Protein AF-A0A2G8JF02-F1 (afdb_monomer)

pLDDT: mean 84.23, std 14.01, range [39.81, 97.62]

Organism: Stichopus japonicus (NCBI:txid307972)

Radius of gyration: 22.36 Å; Cα contacts (8 Å, |Δi|>4): 124; chains: 1; bounding box: 54×36×60 Å

Sequence (190 aa):
MVAGCGPKIAKLLLLIINFAVWASSLALVGLGIWMLVEASRFEELFSEDKITPVAGIILGLGCFCFIVGFCGCCGAMKENICFLKTYFCLLLLIVLGELTAGILALVYKGELEGSMTEGMTKTISESYEQYTSATETIDYMQEKGCVAASIGKIESNIAILAGVCLGVLVFEIIAMMFSCCVIDAVQEKA

Structure (mmCIF, N/CA/C/O backbone):
data_AF-A0A2G8JF02-F1
#
_entry.id   AF-A0A2G8JF02-F1
#
loop_
_atom_site.group_PDB
_atom_site.id
_atom_site.type_symbol
_atom_site.label_atom_id
_atom_site.label_alt_id
_atom_site.label_comp_id
_atom_site.label_asym_id
_atom_site.label_entity_id
_atom_site.label_seq_id
_atom_site.pdbx_PDB_ins_code
_atom_site.Cartn_x
_atom_site.Cartn_y
_atom_site.Cartn_z
_atom_site.occupancy
_atom_site.B_iso_or_equiv
_atom_site.auth_seq_id
_atom_site.auth_comp_id
_atom_site.auth_asym_id
_atom_site.auth_atom_id
_atom_site.pdbx_PDB_model_num
ATOM 1 N N . MET A 1 1 ? -24.477 -5.835 25.596 1.00 40.34 1 MET A N 1
ATOM 2 C CA . MET A 1 1 ? -23.177 -5.820 26.300 1.00 40.34 1 MET A CA 1
ATOM 3 C C . MET A 1 1 ? -22.539 -7.208 26.243 1.00 40.34 1 MET A C 1
ATOM 5 O O . MET A 1 1 ? -22.613 -7.953 27.212 1.00 40.34 1 MET A O 1
ATOM 9 N N . VAL A 1 2 ? -21.923 -7.584 25.118 1.00 39.81 2 VAL A N 1
ATOM 10 C CA . VAL A 1 2 ? -20.900 -8.642 25.151 1.00 39.81 2 VAL A CA 1
ATOM 11 C C . VAL A 1 2 ? -19.581 -7.918 25.366 1.00 39.81 2 VAL A C 1
ATOM 13 O O . VAL A 1 2 ? -18.905 -7.531 24.421 1.00 39.81 2 VAL A O 1
ATOM 16 N N . ALA A 1 3 ? -19.240 -7.672 26.630 1.00 49.84 3 ALA A N 1
ATOM 17 C CA . ALA A 1 3 ? -17.917 -7.189 27.005 1.00 49.84 3 ALA A CA 1
ATOM 18 C C . ALA A 1 3 ? -16.913 -8.347 26.858 1.00 49.84 3 ALA A C 1
ATOM 20 O O . ALA A 1 3 ? -16.476 -8.947 27.835 1.00 49.84 3 ALA A O 1
ATOM 21 N N . GLY A 1 4 ? -16.616 -8.729 25.616 1.00 58.25 4 GLY A N 1
ATOM 22 C CA . GLY A 1 4 ? -15.568 -9.694 25.300 1.00 58.25 4 GLY A CA 1
ATOM 23 C C . GLY A 1 4 ? -14.188 -9.032 25.255 1.00 58.25 4 GLY A C 1
ATOM 24 O O . GLY A 1 4 ? -14.063 -7.820 25.105 1.00 58.25 4 GLY A O 1
ATOM 25 N N . CYS A 1 5 ? -13.121 -9.835 25.303 1.00 62.81 5 CYS A N 1
ATOM 26 C CA . CYS A 1 5 ? -11.744 -9.379 25.044 1.00 62.81 5 CYS A CA 1
ATOM 27 C C . CYS A 1 5 ? -11.535 -8.904 23.580 1.00 62.81 5 CYS A C 1
ATOM 29 O O . CYS A 1 5 ? -10.536 -8.259 23.261 1.00 62.81 5 CYS A O 1
ATOM 31 N N . GLY A 1 6 ? -12.501 -9.191 22.696 1.00 77.50 6 GLY A N 1
ATOM 32 C CA . GLY A 1 6 ? -12.455 -8.960 21.249 1.00 77.50 6 GLY A CA 1
ATOM 33 C C . GLY A 1 6 ? -12.070 -7.537 20.827 1.00 77.50 6 GLY A C 1
ATOM 34 O O . GLY A 1 6 ? -11.073 -7.397 20.124 1.00 77.50 6 GLY A O 1
ATOM 35 N N . PRO A 1 7 ? -12.758 -6.471 21.282 1.00 80.75 7 PRO A N 1
ATOM 36 C CA . PRO A 1 7 ? -12.443 -5.105 20.857 1.00 80.75 7 PRO A CA 1
ATOM 37 C C . PRO A 1 7 ? -11.042 -4.634 21.268 1.00 80.75 7 PRO A C 1
ATOM 39 O O . PRO A 1 7 ? -10.388 -3.902 20.528 1.00 80.75 7 PRO A O 1
ATOM 42 N N . LYS A 1 8 ? -10.538 -5.086 22.427 1.00 85.25 8 LYS A N 1
ATOM 43 C CA . LYS A 1 8 ? -9.172 -4.769 22.881 1.00 85.25 8 LYS A CA 1
ATOM 44 C C . LYS A 1 8 ? -8.121 -5.454 22.007 1.00 85.25 8 LYS A C 1
ATOM 46 O O . LYS A 1 8 ? -7.136 -4.820 21.640 1.00 85.25 8 LYS A O 1
ATOM 51 N N . ILE A 1 9 ? -8.348 -6.722 21.656 1.00 89.31 9 ILE A N 1
ATOM 52 C CA . ILE A 1 9 ? -7.468 -7.482 20.760 1.00 89.31 9 ILE A CA 1
ATOM 53 C C . ILE A 1 9 ? -7.502 -6.884 19.351 1.00 89.31 9 ILE A C 1
ATOM 55 O O . ILE A 1 9 ? -6.445 -6.634 18.785 1.00 89.31 9 ILE A O 1
ATOM 59 N N . ALA A 1 10 ? -8.689 -6.588 18.813 1.00 89.31 10 ALA A N 1
ATOM 60 C CA . ALA A 1 10 ? -8.846 -5.965 17.500 1.00 89.31 10 ALA A CA 1
ATOM 61 C C . ALA A 1 10 ? -8.097 -4.628 17.424 1.00 89.31 10 ALA A C 1
ATOM 63 O O . ALA A 1 10 ? -7.347 -4.397 16.481 1.00 89.31 10 ALA A O 1
ATOM 64 N N . LYS A 1 11 ? -8.212 -3.789 18.462 1.00 91.00 11 LYS A N 1
ATOM 65 C CA . LYS A 1 11 ? -7.465 -2.529 18.568 1.00 91.00 11 LYS A CA 1
ATOM 66 C C . LYS A 1 11 ? -5.949 -2.746 18.569 1.00 91.00 11 LYS A C 1
ATOM 68 O O . LYS A 1 11 ? -5.236 -2.032 17.869 1.00 91.00 11 LYS A O 1
ATOM 73 N N . LEU A 1 12 ? -5.455 -3.715 19.345 1.00 92.31 12 LEU A N 1
ATOM 74 C CA . LEU A 1 12 ? -4.026 -4.029 19.423 1.00 92.31 12 LEU A CA 1
ATOM 75 C C . LEU A 1 12 ? -3.484 -4.559 18.089 1.00 92.31 12 LEU A C 1
ATOM 77 O O . LEU A 1 12 ? -2.446 -4.092 17.630 1.00 92.31 12 LEU A O 1
ATOM 81 N N . LEU A 1 13 ? -4.192 -5.498 17.457 1.00 91.69 13 LEU A N 1
ATOM 82 C CA . LEU A 1 13 ? -3.818 -6.048 16.154 1.00 91.69 13 LEU A CA 1
ATOM 83 C C . LEU A 1 13 ? -3.819 -4.961 15.081 1.00 91.69 13 LEU A C 1
ATOM 85 O O . LEU A 1 13 ? -2.835 -4.826 14.360 1.00 91.69 13 LEU A O 1
ATOM 89 N N . LEU A 1 14 ? -4.875 -4.143 15.026 1.00 92.19 14 LEU A N 1
ATOM 90 C CA . LEU A 1 14 ? -4.977 -3.039 14.076 1.00 92.19 14 LEU A CA 1
ATOM 91 C C . LEU A 1 14 ? -3.833 -2.038 14.269 1.00 92.19 14 LEU A C 1
ATOM 93 O O . LEU A 1 14 ? -3.271 -1.575 13.280 1.00 92.19 14 LEU A O 1
ATOM 97 N N . LEU A 1 15 ? -3.439 -1.751 15.514 1.00 94.31 15 LEU A N 1
ATOM 98 C CA . LEU A 1 15 ? -2.305 -0.877 15.804 1.00 94.31 15 LEU A CA 1
ATOM 99 C C . LEU A 1 15 ? -0.972 -1.482 15.344 1.00 94.31 15 LEU A C 1
ATOM 101 O O . LEU A 1 15 ? -0.224 -0.808 14.647 1.00 94.31 15 LEU A O 1
ATOM 105 N N . ILE A 1 16 ? -0.675 -2.733 15.711 1.00 94.94 16 ILE A N 1
ATOM 106 C CA . ILE A 1 16 ? 0.593 -3.393 15.353 1.00 94.94 16 ILE A CA 1
ATOM 107 C C . ILE A 1 16 ? 0.731 -3.494 13.833 1.00 94.94 16 ILE A C 1
ATOM 109 O O . ILE A 1 16 ? 1.770 -3.140 13.277 1.00 94.94 16 ILE A O 1
ATOM 113 N N . ILE A 1 17 ? -0.331 -3.943 13.165 1.00 92.75 17 ILE A N 1
ATOM 114 C CA . ILE A 1 17 ? -0.350 -4.134 11.719 1.00 92.75 17 ILE A CA 1
ATOM 115 C C . ILE A 1 17 ? -0.156 -2.796 10.996 1.00 92.75 17 ILE A C 1
ATOM 117 O O . ILE A 1 17 ? 0.736 -2.676 10.157 1.00 92.75 17 ILE A O 1
ATOM 121 N N . ASN A 1 18 ? -0.936 -1.767 11.342 1.00 94.25 18 ASN A N 1
ATOM 122 C CA . ASN A 1 18 ? -0.814 -0.467 10.681 1.00 94.25 18 ASN A CA 1
ATOM 123 C C . ASN A 1 18 ? 0.499 0.243 11.015 1.00 94.25 18 ASN A C 1
ATOM 125 O O . ASN A 1 18 ? 1.009 0.978 10.174 1.00 94.25 18 ASN A O 1
ATOM 129 N N . PHE A 1 19 ? 1.074 0.009 12.197 1.00 95.62 19 PHE A N 1
ATOM 130 C CA . PHE A 1 19 ? 2.375 0.568 12.550 1.00 95.62 19 PHE A CA 1
ATOM 131 C C . PHE A 1 19 ? 3.495 -0.055 11.714 1.00 95.62 19 PHE A C 1
ATOM 133 O O . PHE A 1 19 ? 4.374 0.662 11.241 1.00 95.62 19 PHE A O 1
ATOM 140 N N . ALA A 1 20 ? 3.436 -1.368 11.465 1.00 95.31 20 ALA A N 1
ATOM 141 C CA . ALA A 1 20 ? 4.366 -2.039 10.562 1.00 95.31 20 ALA A CA 1
ATOM 142 C C . ALA A 1 20 ? 4.243 -1.505 9.125 1.00 95.31 20 ALA A C 1
ATOM 144 O O . ALA A 1 20 ? 5.254 -1.165 8.509 1.00 95.31 20 ALA A O 1
ATOM 145 N N .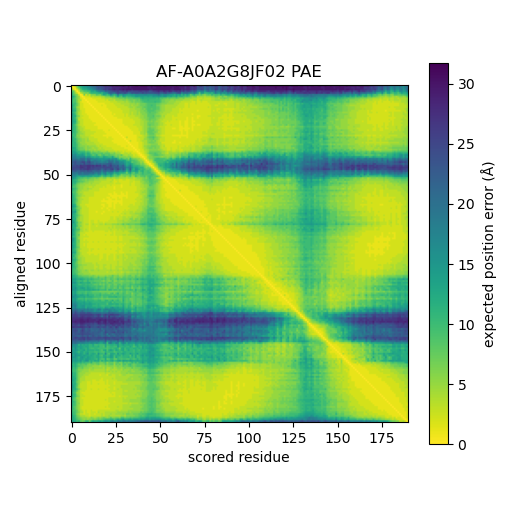 VAL A 1 21 ? 3.012 -1.349 8.619 1.00 94.06 21 VAL A N 1
ATOM 146 C CA . VAL A 1 21 ? 2.757 -0.749 7.297 1.00 94.06 21 VAL A CA 1
ATOM 147 C C . VAL A 1 21 ? 3.303 0.677 7.238 1.00 94.06 21 VAL A C 1
ATOM 149 O O . VAL A 1 21 ? 4.047 1.013 6.319 1.00 94.06 21 VAL A O 1
ATOM 152 N N . TRP A 1 22 ? 3.023 1.499 8.247 1.00 96.75 22 TRP A N 1
ATOM 153 C CA . TRP A 1 22 ? 3.509 2.875 8.333 1.00 96.75 22 TRP A CA 1
ATOM 154 C C . TRP A 1 22 ? 5.045 2.957 8.337 1.00 96.75 22 TRP A C 1
ATOM 156 O O . TRP A 1 22 ? 5.623 3.710 7.552 1.00 96.75 22 TRP A O 1
ATOM 166 N N . ALA A 1 23 ? 5.715 2.136 9.152 1.00 96.38 23 ALA A N 1
ATOM 167 C CA . ALA A 1 23 ? 7.174 2.088 9.224 1.00 96.38 23 ALA A CA 1
ATOM 168 C C . ALA A 1 23 ? 7.802 1.614 7.902 1.00 96.38 23 ALA A C 1
ATOM 170 O O . ALA A 1 23 ? 8.765 2.215 7.425 1.00 96.38 23 ALA A O 1
ATOM 171 N N . SER A 1 24 ? 7.229 0.582 7.271 1.00 95.81 24 SER A N 1
ATOM 172 C CA . SER A 1 24 ? 7.681 0.110 5.954 1.00 95.81 24 SER A CA 1
ATOM 173 C C . SER A 1 24 ? 7.483 1.164 4.856 1.00 95.81 24 SER A C 1
ATOM 175 O O . SER A 1 24 ? 8.348 1.338 4.001 1.00 95.81 24 SER A O 1
ATOM 177 N N . SER A 1 25 ? 6.400 1.941 4.929 1.00 96.75 25 SER A N 1
ATOM 178 C CA . SER A 1 25 ? 6.111 3.014 3.973 1.00 96.75 25 SER A CA 1
ATOM 179 C C . SER A 1 25 ? 7.117 4.156 4.088 1.00 96.75 25 SER A C 1
ATOM 181 O O . SER A 1 25 ? 7.548 4.701 3.077 1.00 96.75 25 SER A O 1
ATOM 183 N N . LEU A 1 26 ? 7.556 4.485 5.307 1.00 96.88 26 LEU A N 1
ATOM 184 C CA . LEU A 1 26 ? 8.602 5.485 5.520 1.00 96.88 26 LEU A CA 1
ATOM 185 C C . LEU A 1 26 ? 9.932 5.060 4.874 1.00 96.88 26 LEU A C 1
ATOM 187 O O . LEU A 1 26 ? 10.616 5.889 4.274 1.00 96.88 26 LEU A O 1
ATOM 191 N N . ALA A 1 27 ? 10.269 3.767 4.939 1.00 95.69 27 ALA A N 1
ATOM 192 C CA . ALA A 1 27 ? 11.437 3.227 4.248 1.00 95.69 27 ALA A CA 1
ATOM 193 C C . ALA A 1 27 ? 11.288 3.318 2.719 1.00 95.69 27 ALA A C 1
ATOM 195 O O . ALA A 1 27 ? 12.220 3.757 2.051 1.00 95.69 27 ALA A O 1
ATOM 196 N N . LEU A 1 28 ? 10.115 2.980 2.167 1.00 95.12 28 LEU A N 1
ATOM 197 C CA . LEU A 1 28 ? 9.839 3.108 0.728 1.00 95.12 28 LEU A CA 1
ATOM 198 C C . LEU A 1 28 ? 9.935 4.555 0.236 1.00 95.12 28 LEU A C 1
ATOM 200 O O . LEU A 1 28 ? 10.531 4.801 -0.807 1.00 95.12 28 LEU A O 1
ATOM 204 N N . VAL A 1 29 ? 9.411 5.517 1.000 1.00 96.75 29 VAL A N 1
ATOM 205 C CA . VAL A 1 29 ? 9.561 6.949 0.696 1.00 96.75 29 VAL A CA 1
ATOM 206 C C . VAL A 1 29 ? 11.036 7.346 0.695 1.00 96.75 29 VAL A C 1
ATOM 208 O O . VAL A 1 29 ? 11.487 8.008 -0.236 1.00 96.75 29 VAL A O 1
ATOM 211 N N . GLY A 1 30 ? 11.810 6.899 1.689 1.00 94.62 30 GLY A N 1
ATOM 212 C CA . GLY A 1 30 ? 13.254 7.136 1.739 1.00 94.62 30 GLY A CA 1
ATOM 213 C C . GLY A 1 30 ? 13.993 6.573 0.522 1.00 94.62 30 GLY A C 1
ATOM 214 O O . GLY A 1 30 ? 14.813 7.273 -0.071 1.00 94.62 30 GLY A O 1
ATOM 215 N N . LEU A 1 31 ? 13.661 5.347 0.104 1.00 92.38 31 LEU A N 1
ATOM 216 C CA . LEU A 1 31 ? 14.213 4.727 -1.104 1.00 92.38 31 LEU A CA 1
ATOM 217 C C . LEU A 1 31 ? 13.801 5.474 -2.380 1.00 92.38 31 LEU A C 1
ATOM 219 O O . LEU A 1 31 ? 14.633 5.673 -3.260 1.00 92.38 31 LEU A O 1
ATOM 223 N N . GLY A 1 32 ? 12.547 5.922 -2.476 1.00 91.56 32 GLY A N 1
ATOM 224 C CA . GLY A 1 32 ? 12.059 6.721 -3.602 1.00 91.56 32 GLY A CA 1
ATOM 225 C C . GLY A 1 32 ? 12.806 8.049 -3.736 1.00 91.56 32 GLY A C 1
ATOM 226 O O . GLY A 1 32 ? 13.264 8.390 -4.823 1.00 91.56 32 GLY A O 1
ATOM 227 N N . ILE A 1 33 ? 13.006 8.764 -2.622 1.00 92.12 33 ILE A N 1
ATOM 228 C CA . ILE A 1 33 ? 13.793 10.007 -2.596 1.00 92.12 33 ILE A CA 1
ATOM 229 C C . ILE A 1 33 ? 15.247 9.729 -2.979 1.00 92.12 33 ILE A C 1
ATOM 231 O O . ILE A 1 33 ? 15.800 10.452 -3.801 1.00 92.12 33 ILE A O 1
ATOM 235 N N . TRP A 1 34 ? 15.859 8.678 -2.422 1.00 91.25 34 TRP A N 1
ATOM 236 C CA . TRP A 1 34 ? 17.228 8.291 -2.766 1.00 91.25 34 TRP A CA 1
ATOM 237 C C . TRP A 1 34 ? 17.383 8.049 -4.272 1.00 91.25 34 TRP A C 1
ATOM 239 O O . TRP A 1 34 ? 18.313 8.571 -4.882 1.00 91.25 34 TRP A O 1
ATOM 249 N N . MET A 1 35 ? 16.449 7.315 -4.886 1.00 85.94 35 MET A N 1
ATOM 250 C CA . MET A 1 35 ? 16.467 7.072 -6.331 1.00 85.94 35 MET A CA 1
ATOM 251 C C . MET A 1 35 ? 16.277 8.346 -7.152 1.00 85.94 35 MET A C 1
ATOM 253 O O . MET A 1 35 ? 16.958 8.493 -8.158 1.00 85.94 35 MET A O 1
ATOM 257 N N . LEU A 1 36 ? 15.408 9.274 -6.735 1.00 84.19 36 LEU A N 1
ATOM 258 C CA . LEU A 1 36 ? 15.239 10.555 -7.434 1.00 84.19 36 LEU A CA 1
ATOM 259 C C . LEU A 1 36 ? 16.492 11.429 -7.355 1.00 84.19 36 LEU A C 1
ATOM 261 O O . LEU A 1 36 ? 16.883 12.029 -8.352 1.00 84.19 36 LEU A O 1
ATOM 265 N N . VAL A 1 37 ? 17.138 11.489 -6.187 1.00 86.25 37 VAL A N 1
ATOM 266 C CA . VAL A 1 37 ? 18.392 12.236 -6.023 1.00 86.25 37 VAL A CA 1
ATOM 267 C C . VAL A 1 37 ? 19.459 11.657 -6.940 1.00 86.25 37 VAL A C 1
ATOM 269 O O . VAL A 1 37 ? 20.112 12.401 -7.667 1.00 86.25 37 VAL A O 1
ATOM 272 N N . GLU A 1 38 ? 19.611 10.336 -6.952 1.00 82.00 38 GLU A N 1
ATOM 273 C CA . GLU A 1 38 ? 20.611 9.696 -7.795 1.00 82.00 38 GLU A CA 1
ATOM 274 C C . GLU A 1 38 ? 20.276 9.859 -9.289 1.00 82.00 38 GLU A C 1
ATOM 276 O O . GLU A 1 38 ? 21.158 10.215 -10.063 1.00 82.00 38 GLU A O 1
ATOM 281 N N . ALA A 1 39 ? 19.003 9.745 -9.685 1.00 73.69 39 ALA A N 1
ATOM 282 C CA . ALA A 1 39 ? 18.546 10.017 -11.051 1.00 73.69 39 ALA A CA 1
ATOM 283 C C . ALA A 1 39 ? 18.878 11.448 -11.504 1.00 73.69 39 ALA A C 1
ATOM 285 O O . ALA A 1 39 ? 19.470 11.631 -12.563 1.00 73.69 39 ALA A O 1
ATOM 286 N N . SER A 1 40 ? 18.595 12.455 -10.670 1.00 71.50 40 SER A N 1
ATOM 287 C CA . SER A 1 40 ? 18.862 13.864 -10.997 1.00 71.50 40 SER A CA 1
ATOM 288 C C . SER A 1 40 ? 20.351 14.180 -11.187 1.00 71.50 40 SER A C 1
ATOM 290 O O . SER A 1 40 ? 20.708 15.050 -11.976 1.00 71.50 40 SER A O 1
ATOM 292 N N . ARG A 1 41 ? 21.245 13.440 -10.513 1.00 71.62 41 ARG A N 1
ATOM 293 C CA . ARG A 1 41 ? 22.702 13.579 -10.686 1.00 71.62 41 ARG A CA 1
ATOM 294 C C . ARG A 1 41 ? 23.192 13.010 -12.018 1.00 71.62 41 ARG A C 1
ATOM 296 O O . ARG A 1 41 ? 24.248 13.425 -12.491 1.00 71.62 41 ARG A O 1
ATOM 303 N N . PHE A 1 42 ? 22.454 12.066 -12.599 1.00 63.66 42 PHE A N 1
ATOM 304 C CA . PHE A 1 42 ? 22.737 11.497 -13.915 1.00 63.66 42 PHE A CA 1
ATOM 305 C C . PHE A 1 42 ? 22.025 12.251 -15.049 1.00 63.66 42 PHE A C 1
ATOM 307 O O . PHE A 1 42 ? 22.591 12.323 -16.138 1.00 63.66 42 PHE A O 1
ATOM 314 N N . GLU A 1 43 ? 20.865 12.874 -14.794 1.00 61.47 43 GLU A N 1
ATOM 315 C CA . GLU A 1 43 ? 20.158 13.731 -15.767 1.00 61.47 43 GLU A CA 1
ATOM 316 C C . GLU A 1 43 ? 20.999 14.947 -16.208 1.00 61.47 43 GLU A C 1
ATOM 318 O O . GLU A 1 43 ? 20.952 15.335 -17.374 1.00 61.47 43 GLU A O 1
ATOM 323 N N . GLU A 1 44 ? 21.843 15.513 -15.330 1.00 54.84 44 GLU A N 1
ATOM 324 C CA . GLU A 1 44 ? 22.791 16.580 -15.714 1.00 54.84 44 GLU A CA 1
ATOM 325 C C . GLU A 1 44 ? 23.887 16.105 -16.691 1.00 54.84 44 GLU A C 1
ATOM 327 O O . GLU A 1 44 ? 24.520 16.929 -17.355 1.00 54.84 44 GLU A O 1
ATOM 332 N N . LEU A 1 45 ? 24.119 14.791 -16.797 1.00 51.59 45 LEU A N 1
ATOM 333 C CA . LEU A 1 45 ? 25.116 14.195 -17.691 1.00 51.59 45 LEU A CA 1
ATOM 334 C C . LEU A 1 45 ? 24.500 13.564 -18.954 1.00 51.59 45 LEU A C 1
ATOM 336 O O . LEU A 1 45 ? 25.179 13.517 -19.979 1.00 51.59 45 LEU A O 1
ATOM 340 N N . PHE A 1 46 ? 23.246 13.095 -18.903 1.00 51.09 46 PHE A N 1
ATOM 341 C CA . PHE A 1 46 ? 22.549 12.436 -20.015 1.00 51.09 46 PHE A CA 1
ATOM 342 C C . PHE A 1 46 ? 21.041 12.740 -19.983 1.00 51.09 46 PHE A C 1
ATOM 344 O O . PHE A 1 46 ? 20.365 12.480 -18.993 1.00 51.09 46 PHE A O 1
ATOM 351 N N . SER A 1 47 ? 20.513 13.275 -21.087 1.00 48.75 47 SER A N 1
ATOM 352 C CA . SER A 1 47 ? 19.116 13.704 -21.274 1.00 48.75 47 SER A CA 1
ATOM 353 C C . SER A 1 47 ? 18.123 12.539 -21.435 1.00 48.75 47 SER A C 1
ATOM 355 O O . SER A 1 47 ? 17.448 12.444 -22.456 1.00 48.75 47 SER A O 1
ATOM 357 N N . GLU A 1 48 ? 18.047 11.629 -20.466 1.00 53.69 48 GLU A N 1
ATOM 358 C CA . GLU A 1 48 ? 17.189 10.436 -20.532 1.00 53.69 48 GLU A CA 1
ATOM 359 C C . GLU A 1 48 ? 16.295 10.318 -19.278 1.00 53.69 48 GLU A C 1
ATOM 361 O O . GLU A 1 48 ? 16.669 9.722 -18.266 1.00 53.69 48 GLU A O 1
ATOM 366 N N . ASP A 1 49 ? 15.074 10.864 -19.375 1.00 61.09 49 ASP A N 1
ATOM 367 C CA . ASP A 1 49 ? 14.025 11.001 -18.337 1.00 61.09 49 ASP A CA 1
ATOM 368 C C . ASP A 1 49 ? 13.381 9.666 -17.863 1.00 61.09 49 ASP A C 1
ATOM 370 O O . ASP A 1 49 ? 12.167 9.565 -17.654 1.00 61.09 49 ASP A O 1
ATOM 374 N N . LYS A 1 50 ? 14.145 8.575 -17.733 1.00 59.84 50 LYS A N 1
ATOM 375 C CA . LYS A 1 50 ? 13.575 7.216 -17.574 1.00 59.84 50 LYS A CA 1
ATOM 376 C C . LYS A 1 50 ? 13.564 6.651 -16.167 1.00 59.84 50 LYS A C 1
ATOM 378 O O . LYS A 1 50 ? 12.691 5.846 -15.839 1.00 59.84 50 LYS A O 1
ATOM 383 N N . ILE A 1 51 ? 14.499 7.061 -15.319 1.00 66.06 51 ILE A N 1
ATOM 384 C CA . ILE A 1 51 ? 14.530 6.626 -13.912 1.00 66.06 51 ILE A CA 1
ATOM 385 C C . ILE A 1 51 ? 13.456 7.374 -13.101 1.00 66.06 51 ILE A C 1
ATOM 387 O O . ILE A 1 51 ? 12.849 6.824 -12.177 1.00 66.06 51 ILE A O 1
ATOM 391 N N . THR A 1 52 ? 13.147 8.598 -13.521 1.00 72.88 52 THR A N 1
ATOM 392 C CA . THR A 1 52 ? 12.178 9.522 -12.927 1.00 72.88 52 THR A CA 1
ATOM 393 C C . THR A 1 52 ? 10.751 8.957 -12.802 1.00 72.88 52 THR A C 1
ATOM 395 O O . THR A 1 52 ? 10.200 9.024 -11.698 1.00 72.88 52 THR A O 1
ATOM 398 N N . PRO A 1 53 ? 10.132 8.323 -13.823 1.00 79.56 53 PRO A N 1
ATOM 399 C CA . PRO A 1 53 ? 8.801 7.726 -13.672 1.00 79.56 53 PRO A CA 1
ATOM 400 C C . PRO A 1 53 ? 8.763 6.554 -12.679 1.00 79.56 53 PRO A C 1
ATOM 402 O O . PRO A 1 53 ? 7.828 6.465 -11.883 1.00 79.56 53 PRO A O 1
ATOM 405 N N . VAL A 1 54 ? 9.776 5.677 -12.664 1.00 81.44 54 VAL A N 1
ATOM 406 C CA . VAL A 1 54 ? 9.821 4.524 -11.741 1.00 81.44 54 VAL A CA 1
ATOM 407 C C . VAL A 1 54 ? 9.978 4.991 -10.295 1.00 81.44 54 VAL A C 1
ATOM 409 O O . VAL A 1 54 ? 9.232 4.563 -9.410 1.00 81.44 54 VAL A O 1
ATOM 412 N N . ALA A 1 55 ? 10.913 5.912 -10.052 1.00 86.75 55 ALA A N 1
ATOM 413 C CA . ALA A 1 55 ? 11.117 6.497 -8.734 1.00 86.75 55 ALA A CA 1
ATOM 414 C C . A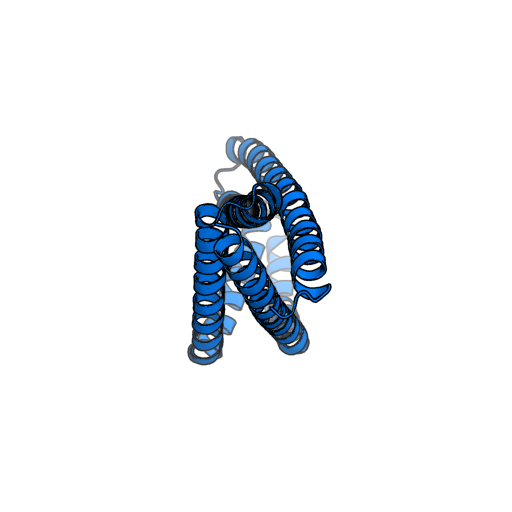LA A 1 55 ? 9.883 7.294 -8.268 1.00 86.75 55 ALA A C 1
ATOM 416 O O . ALA A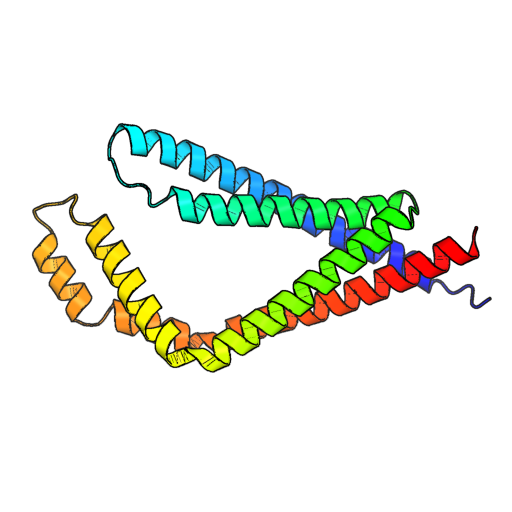 1 55 ? 9.504 7.216 -7.097 1.00 86.75 55 ALA A O 1
ATOM 417 N N . GLY A 1 56 ? 9.196 7.974 -9.193 1.00 87.75 56 GLY A N 1
ATOM 418 C CA . GLY A 1 56 ? 7.927 8.656 -8.944 1.00 87.75 56 GLY A CA 1
ATOM 419 C C . GLY A 1 56 ? 6.805 7.716 -8.491 1.00 87.75 56 GLY A C 1
ATOM 420 O O . GLY A 1 56 ? 6.114 8.026 -7.521 1.00 87.75 56 GLY A O 1
ATOM 421 N N . ILE A 1 57 ? 6.654 6.544 -9.123 1.00 91.00 57 ILE A N 1
ATOM 422 C CA . ILE A 1 57 ? 5.663 5.530 -8.714 1.00 91.00 57 ILE A CA 1
ATOM 423 C C . ILE A 1 57 ? 5.956 5.030 -7.296 1.00 91.00 57 ILE A C 1
ATOM 425 O O . ILE A 1 57 ? 5.052 4.980 -6.462 1.00 91.00 57 ILE A O 1
ATOM 429 N N . ILE A 1 58 ? 7.216 4.698 -6.998 1.00 91.38 58 ILE A N 1
ATOM 430 C CA . ILE A 1 58 ? 7.622 4.196 -5.676 1.00 91.38 58 ILE A CA 1
ATOM 431 C C . ILE A 1 58 ? 7.384 5.253 -4.594 1.00 91.38 58 ILE A C 1
ATOM 433 O O . ILE A 1 58 ? 6.839 4.938 -3.535 1.00 91.38 58 ILE A O 1
ATOM 437 N N . LEU A 1 59 ? 7.729 6.512 -4.871 1.00 94.69 59 LEU A N 1
ATOM 438 C CA . LEU A 1 59 ? 7.48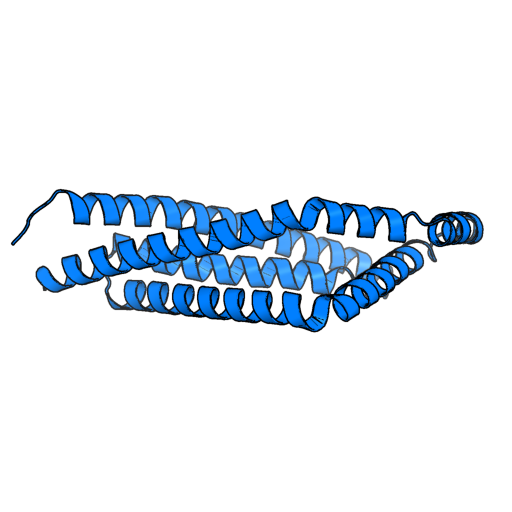5 7.620 -3.954 1.00 94.69 59 LEU A CA 1
ATOM 439 C C . LEU A 1 59 ? 5.984 7.858 -3.738 1.00 94.69 59 LEU A C 1
ATOM 441 O O . LEU A 1 59 ? 5.545 8.019 -2.600 1.00 94.69 59 LEU A O 1
ATOM 445 N N . GLY A 1 60 ? 5.193 7.849 -4.814 1.00 94.44 60 GLY A N 1
ATOM 446 C CA . GLY A 1 60 ? 3.743 8.024 -4.757 1.00 94.44 60 GLY A CA 1
ATOM 447 C C . GLY A 1 60 ? 3.060 6.939 -3.926 1.00 94.44 60 GLY A C 1
ATOM 448 O O . GLY A 1 60 ? 2.304 7.255 -3.004 1.00 94.44 60 GLY A O 1
ATOM 449 N N . LEU A 1 61 ? 3.382 5.668 -4.191 1.00 95.00 61 LEU A N 1
ATOM 450 C CA . LEU A 1 61 ? 2.877 4.528 -3.422 1.00 95.00 61 LEU A CA 1
ATOM 451 C C . LEU A 1 61 ? 3.325 4.591 -1.959 1.00 95.00 61 LEU A C 1
ATOM 453 O O . LEU A 1 61 ? 2.502 4.424 -1.063 1.00 95.00 61 LEU A O 1
ATOM 457 N N . GLY A 1 62 ? 4.598 4.902 -1.699 1.00 96.81 62 GLY A N 1
ATOM 458 C CA . GLY A 1 62 ? 5.124 5.044 -0.341 1.00 96.81 62 GLY A CA 1
ATOM 459 C C . GLY A 1 62 ? 4.396 6.127 0.460 1.00 96.81 62 GLY A C 1
ATOM 460 O O . GLY A 1 62 ? 3.975 5.885 1.591 1.00 96.81 62 GLY A O 1
ATOM 461 N N . CYS A 1 63 ? 4.182 7.305 -0.129 1.00 97.06 63 CYS A N 1
ATOM 462 C CA . CYS A 1 63 ? 3.438 8.396 0.502 1.00 97.06 63 CYS A CA 1
ATOM 463 C C . CYS A 1 63 ? 1.974 8.019 0.764 1.00 97.06 63 CYS A C 1
ATOM 465 O O . CYS A 1 63 ? 1.442 8.302 1.839 1.00 97.06 63 CYS A O 1
ATOM 467 N N . PHE A 1 64 ? 1.320 7.354 -0.190 1.00 96.69 64 PHE A N 1
ATOM 468 C CA . PHE A 1 64 ? -0.056 6.896 -0.030 1.00 96.69 64 PHE A CA 1
ATOM 469 C C . PHE A 1 64 ? -0.185 5.864 1.102 1.00 96.69 64 PHE A C 1
ATOM 471 O O . PHE A 1 64 ? -0.990 6.049 2.019 1.00 96.69 64 PHE A O 1
ATOM 478 N N . CYS A 1 65 ? 0.660 4.829 1.112 1.00 96.19 65 CYS A N 1
ATOM 479 C CA . CYS A 1 65 ? 0.677 3.815 2.168 1.00 96.19 65 CYS A CA 1
ATOM 480 C C . CYS A 1 65 ? 1.044 4.407 3.541 1.00 96.19 65 CYS A C 1
ATOM 482 O O . CYS A 1 65 ? 0.484 3.993 4.559 1.00 96.19 65 CYS A O 1
ATOM 484 N N . PHE A 1 66 ? 1.906 5.432 3.584 1.00 97.19 66 PHE A N 1
ATOM 485 C CA . PHE A 1 66 ? 2.205 6.177 4.808 1.00 97.19 66 PHE A CA 1
ATOM 486 C C . PHE A 1 66 ? 0.951 6.849 5.378 1.00 97.19 66 PHE A C 1
ATOM 488 O O . PHE A 1 66 ? 0.693 6.737 6.577 1.00 97.19 66 PHE A O 1
ATOM 495 N N . ILE A 1 67 ? 0.146 7.512 4.538 1.00 96.50 67 ILE A N 1
ATOM 496 C CA . ILE A 1 67 ? -1.109 8.156 4.959 1.00 96.50 67 ILE A CA 1
ATOM 497 C C . ILE A 1 67 ? -2.100 7.109 5.477 1.00 96.50 67 ILE A C 1
ATOM 499 O O . ILE A 1 67 ? -2.650 7.281 6.566 1.00 96.50 67 ILE A O 1
ATOM 503 N N . VAL A 1 68 ? -2.287 6.005 4.745 1.00 96.75 68 VAL A N 1
ATOM 504 C CA . VAL A 1 68 ? -3.174 4.901 5.151 1.00 96.75 68 VAL A CA 1
ATOM 505 C C . VAL A 1 68 ? -2.757 4.347 6.517 1.00 96.75 68 VAL A C 1
ATOM 507 O O . VAL A 1 68 ? -3.574 4.305 7.443 1.00 96.75 68 VAL A O 1
ATOM 510 N N . GLY A 1 69 ? -1.476 4.001 6.682 1.00 96.00 69 GLY A N 1
ATOM 511 C CA . GLY A 1 69 ? -0.936 3.483 7.939 1.00 96.00 69 GLY A CA 1
ATOM 512 C C . GLY A 1 69 ? -1.035 4.491 9.088 1.00 96.00 69 GLY A C 1
ATOM 513 O O . GLY A 1 69 ? -1.399 4.120 10.206 1.00 96.00 69 GLY A O 1
ATOM 514 N N . PHE A 1 70 ? -0.799 5.780 8.823 1.00 95.12 70 PHE A N 1
ATOM 515 C CA . PHE A 1 70 ? -0.940 6.846 9.816 1.00 95.12 70 PHE A CA 1
ATOM 516 C C . PHE A 1 70 ? -2.391 7.009 10.281 1.00 95.12 70 PHE A C 1
ATOM 518 O O . PHE A 1 70 ? -2.639 7.112 11.486 1.00 95.12 70 PHE A O 1
ATOM 525 N N . CYS A 1 71 ? -3.356 6.994 9.355 1.00 95.31 71 CYS A N 1
ATOM 526 C CA . CYS A 1 71 ? -4.779 7.056 9.678 1.00 95.31 71 CYS A CA 1
ATOM 527 C C . CYS A 1 71 ? -5.225 5.856 10.521 1.00 95.31 71 CYS A C 1
ATOM 529 O O . CYS A 1 71 ? -5.897 6.057 11.535 1.00 95.31 71 CYS A O 1
ATOM 531 N N . GLY A 1 72 ? -4.802 4.639 10.164 1.00 94.50 72 GLY A N 1
ATOM 532 C CA . GLY A 1 72 ? -5.076 3.429 10.943 1.00 94.50 72 GLY A CA 1
ATOM 533 C C . GLY A 1 72 ? -4.487 3.497 12.358 1.00 94.50 72 GLY A C 1
ATOM 534 O O . GLY A 1 72 ? -5.202 3.300 13.343 1.00 94.50 72 GLY A O 1
ATOM 535 N N . CYS A 1 73 ? -3.207 3.870 12.481 1.00 94.56 73 CYS A N 1
ATOM 536 C CA . CYS A 1 73 ? -2.530 4.017 13.773 1.00 94.56 73 CYS A CA 1
ATOM 537 C C . CYS A 1 73 ? -3.180 5.089 14.654 1.00 94.56 73 CYS A C 1
ATOM 539 O O . CYS A 1 73 ? -3.549 4.819 15.797 1.00 94.56 73 CYS A O 1
ATOM 541 N N . CYS A 1 74 ? -3.344 6.310 14.137 1.00 94.62 74 CYS A N 1
ATOM 542 C CA . CYS A 1 74 ? -3.904 7.425 14.899 1.00 94.62 74 CYS A CA 1
ATOM 543 C C . CYS A 1 74 ? -5.378 7.207 15.243 1.00 94.62 74 CYS A C 1
ATOM 545 O O . CYS A 1 74 ? -5.788 7.551 16.353 1.00 94.62 74 CYS A O 1
ATOM 547 N N . GLY A 1 75 ? -6.159 6.624 14.327 1.00 92.44 75 GLY A N 1
ATOM 548 C CA . GLY A 1 75 ? -7.551 6.249 14.565 1.00 92.44 75 GLY A CA 1
ATOM 549 C C . GLY A 1 75 ? -7.673 5.269 15.728 1.00 92.44 75 GLY A C 1
ATOM 550 O O . GLY A 1 75 ? -8.455 5.511 16.648 1.00 92.44 75 GLY A O 1
ATOM 551 N N . ALA A 1 76 ? -6.827 4.232 15.753 1.00 91.44 76 ALA A N 1
ATOM 552 C CA . ALA A 1 76 ? -6.769 3.283 16.859 1.00 91.44 76 ALA A CA 1
ATOM 553 C C . ALA A 1 76 ? -6.278 3.934 18.161 1.00 91.44 76 ALA A C 1
ATOM 555 O O . ALA A 1 76 ? -6.940 3.827 19.190 1.00 91.44 76 ALA A O 1
ATOM 556 N N . MET A 1 77 ? -5.136 4.627 18.149 1.00 92.19 77 MET A N 1
ATOM 557 C CA . MET A 1 77 ? -4.527 5.195 19.360 1.00 92.19 77 MET A CA 1
ATOM 558 C C . MET A 1 77 ? -5.426 6.227 20.037 1.00 92.19 77 MET A C 1
ATOM 560 O O . MET A 1 77 ? -5.634 6.159 21.247 1.00 92.19 77 MET A O 1
ATOM 564 N N . LYS A 1 78 ? -5.953 7.175 19.254 1.00 92.06 78 LYS A N 1
ATOM 565 C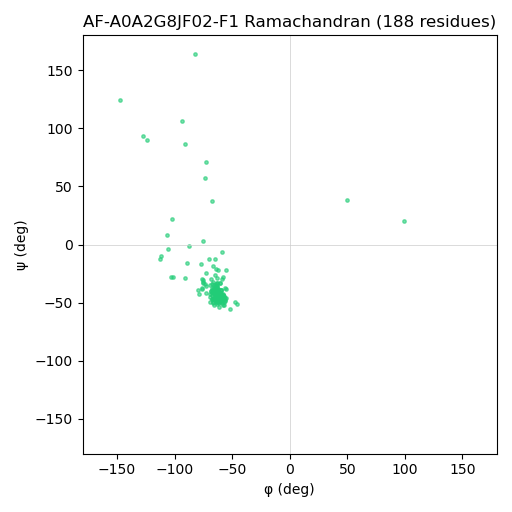 CA . LYS A 1 78 ? -6.737 8.306 19.762 1.00 92.06 78 LYS A CA 1
ATOM 566 C C . LYS A 1 78 ? -8.223 7.991 19.908 1.00 92.06 78 LYS A C 1
ATOM 568 O O . LYS A 1 78 ? -8.966 8.881 20.300 1.00 92.06 78 LYS A O 1
ATOM 573 N N . GLU A 1 79 ? -8.652 6.776 19.553 1.00 91.62 79 GLU A N 1
ATOM 574 C CA . GLU A 1 79 ? -10.072 6.406 19.476 1.00 91.62 79 GLU A CA 1
ATOM 575 C C . GLU A 1 79 ? -10.876 7.441 18.657 1.00 91.62 79 GLU A C 1
ATOM 577 O O . GLU A 1 79 ? -11.995 7.810 18.998 1.00 91.62 79 GLU A O 1
ATOM 582 N N . ASN A 1 80 ? -10.282 7.959 17.571 1.00 93.25 80 ASN A N 1
ATOM 583 C CA . ASN A 1 80 ? -10.906 8.993 16.747 1.00 93.25 80 ASN A CA 1
ATOM 584 C C . ASN A 1 80 ? -11.658 8.355 15.574 1.00 93.25 80 ASN A C 1
ATOM 586 O O . ASN A 1 80 ? -11.055 7.915 14.592 1.00 93.25 80 ASN A O 1
ATOM 590 N N . ILE A 1 81 ? -12.989 8.369 15.671 1.00 92.81 81 ILE A N 1
ATOM 591 C CA . ILE A 1 81 ? -13.904 7.777 14.687 1.00 92.81 81 ILE A CA 1
ATOM 592 C C . ILE A 1 81 ? -13.680 8.348 13.282 1.00 92.81 81 ILE A C 1
ATOM 594 O O . ILE A 1 81 ? -13.765 7.605 12.310 1.00 92.81 81 ILE A O 1
ATOM 598 N N . CYS A 1 82 ? -13.375 9.643 13.147 1.00 95.00 82 CYS A N 1
ATOM 599 C CA . CYS A 1 82 ? -13.147 10.254 11.837 1.00 95.00 82 CYS A CA 1
ATOM 600 C C . CYS A 1 82 ? -11.928 9.629 11.143 1.00 95.00 82 CYS A C 1
ATOM 602 O O . CYS A 1 82 ? -12.038 9.171 10.011 1.00 95.00 82 CYS A O 1
ATOM 604 N N . PHE A 1 83 ? -10.799 9.499 11.850 1.00 95.44 83 PHE A N 1
ATOM 605 C CA . PHE A 1 83 ? -9.596 8.853 11.306 1.00 95.44 83 PHE A CA 1
ATOM 606 C C . PHE A 1 83 ? -9.826 7.380 10.955 1.00 95.44 83 PHE A C 1
ATOM 608 O O . PHE A 1 83 ? -9.332 6.910 9.932 1.00 95.44 83 PHE A O 1
ATOM 615 N N . LEU A 1 84 ? -10.601 6.667 11.773 1.00 94.50 84 LEU A N 1
ATOM 616 C CA . LEU A 1 84 ? -10.894 5.251 11.566 1.00 94.50 84 LEU A CA 1
ATOM 617 C C . LEU A 1 84 ? -11.859 5.022 10.384 1.00 94.50 84 LEU A C 1
ATOM 619 O O . LEU A 1 84 ? -11.673 4.090 9.603 1.00 94.50 84 LEU A O 1
ATOM 623 N N . LYS A 1 85 ? -12.826 5.930 10.179 1.00 95.50 85 LYS A N 1
ATOM 624 C CA . LYS A 1 85 ? -13.679 5.965 8.980 1.00 95.50 85 LYS A CA 1
ATOM 625 C C . LYS A 1 85 ? -12.895 6.332 7.722 1.00 95.50 85 LYS A C 1
ATOM 627 O O . LYS A 1 85 ? -13.110 5.708 6.689 1.00 95.50 85 LYS A O 1
ATOM 632 N N . THR A 1 86 ? -11.977 7.298 7.799 1.00 96.62 86 THR A N 1
ATOM 633 C CA . THR A 1 86 ? -11.084 7.628 6.678 1.00 96.62 86 THR A CA 1
ATOM 634 C C . THR A 1 86 ? -10.223 6.426 6.305 1.00 96.62 86 THR A C 1
ATOM 636 O O . THR A 1 86 ? -10.157 6.080 5.133 1.00 96.62 86 THR A O 1
ATOM 639 N N . TYR A 1 87 ? -9.633 5.742 7.289 1.00 96.94 87 TYR A N 1
ATOM 640 C CA . TYR A 1 87 ? -8.886 4.504 7.067 1.00 96.94 87 TYR A CA 1
ATOM 641 C C . TYR A 1 87 ? -9.738 3.432 6.371 1.00 96.94 87 TYR A C 1
ATOM 643 O O . TYR A 1 87 ? -9.322 2.890 5.353 1.00 96.94 87 TYR A O 1
ATOM 651 N N . PHE A 1 88 ? -10.957 3.185 6.862 1.00 96.81 88 PHE A N 1
ATOM 652 C CA . PHE A 1 88 ? -11.888 2.242 6.237 1.00 96.81 88 PHE A CA 1
ATOM 653 C C . PHE A 1 88 ? -12.221 2.622 4.785 1.00 96.81 88 PHE A C 1
ATOM 655 O O . PHE A 1 88 ? -12.193 1.771 3.903 1.00 96.81 88 PHE A O 1
ATOM 662 N N . CYS A 1 89 ? -12.508 3.900 4.524 1.00 97.62 89 CYS A N 1
ATOM 663 C CA . CYS A 1 89 ? -12.811 4.394 3.182 1.00 97.62 89 CYS A CA 1
ATOM 664 C C . CYS A 1 89 ? -11.620 4.217 2.228 1.00 97.62 89 CYS A C 1
ATOM 666 O O . CYS A 1 89 ? -11.802 3.774 1.099 1.00 97.62 89 CYS A O 1
ATOM 668 N N . LEU A 1 90 ? -10.399 4.506 2.691 1.00 97.31 90 LEU A N 1
ATOM 669 C CA . LEU A 1 90 ? -9.185 4.303 1.901 1.00 97.31 90 LEU A CA 1
ATOM 670 C C . LEU A 1 90 ? -8.977 2.825 1.554 1.00 97.31 90 LEU A C 1
ATOM 672 O O . LEU A 1 90 ? -8.745 2.527 0.390 1.00 97.31 90 LEU A O 1
ATOM 676 N N . LEU A 1 91 ? -9.127 1.906 2.516 1.00 96.81 91 LEU A N 1
ATOM 677 C CA . LEU A 1 91 ? -9.049 0.465 2.237 1.00 96.81 91 LEU A CA 1
ATOM 678 C C . LEU A 1 91 ? -10.120 0.012 1.242 1.00 96.81 91 LEU A C 1
ATOM 680 O O . LEU A 1 91 ? -9.824 -0.737 0.319 1.00 96.81 91 LEU A O 1
ATOM 684 N N . LEU A 1 92 ? -11.353 0.504 1.381 1.00 97.31 92 LEU A N 1
ATOM 685 C CA . LEU A 1 92 ? -12.426 0.185 0.442 1.00 97.31 92 LEU A CA 1
ATOM 686 C C . LEU A 1 92 ? -12.079 0.633 -0.986 1.00 97.31 92 LEU A C 1
ATOM 688 O O . LEU A 1 92 ? -12.325 -0.105 -1.937 1.00 97.31 92 LEU A O 1
ATOM 692 N N . LEU A 1 93 ? -11.498 1.825 -1.145 1.00 97.25 93 LEU A N 1
ATOM 693 C CA . LEU A 1 93 ? -11.044 2.312 -2.448 1.00 97.25 93 LEU A CA 1
ATOM 694 C C . LEU A 1 93 ? -9.915 1.450 -3.025 1.00 97.25 93 LEU A C 1
ATOM 696 O O . LEU A 1 93 ? -9.914 1.220 -4.233 1.00 97.25 93 LEU A O 1
ATOM 700 N N . ILE A 1 94 ? -8.997 0.953 -2.188 1.00 96.50 94 ILE A N 1
ATOM 701 C CA . ILE A 1 94 ? -7.933 0.049 -2.642 1.00 96.50 94 ILE A CA 1
ATOM 702 C C . ILE A 1 94 ? -8.535 -1.268 -3.133 1.00 96.50 94 ILE A C 1
ATOM 704 O O . ILE A 1 94 ? -8.270 -1.631 -4.272 1.00 96.50 94 ILE A O 1
ATOM 708 N N . VAL A 1 95 ? -9.443 -1.896 -2.376 1.00 97.38 95 VAL A N 1
ATOM 709 C CA . VAL 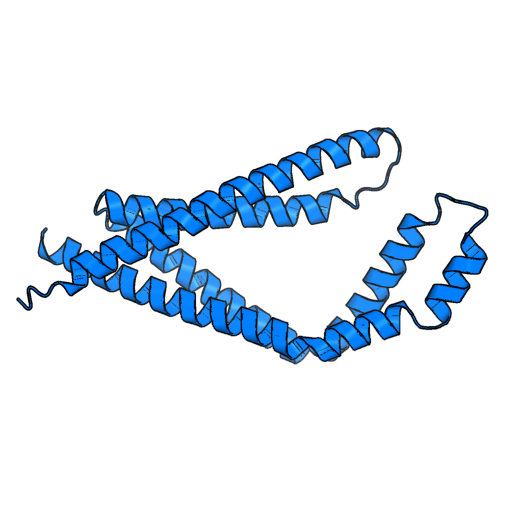A 1 95 ? -10.134 -3.127 -2.807 1.00 97.38 95 VAL A CA 1
ATOM 710 C C . VAL A 1 95 ? -10.839 -2.933 -4.151 1.00 97.38 95 VAL A C 1
ATOM 712 O O . VAL A 1 95 ? -10.728 -3.767 -5.049 1.00 97.38 95 VAL A O 1
ATOM 715 N N . LEU A 1 96 ? -11.563 -1.824 -4.331 1.00 97.44 96 LEU A N 1
ATOM 716 C CA . LEU A 1 96 ? -12.221 -1.527 -5.608 1.00 97.44 96 LEU A CA 1
ATOM 717 C C . LEU A 1 96 ? -11.203 -1.336 -6.743 1.00 97.44 96 LEU A C 1
ATOM 719 O O . LEU A 1 96 ? -11.441 -1.787 -7.867 1.00 97.44 96 LEU A O 1
ATOM 723 N N . GLY A 1 97 ? -10.071 -0.699 -6.446 1.00 96.12 97 GLY A N 1
ATOM 724 C CA . GLY A 1 97 ? -8.943 -0.556 -7.359 1.00 96.12 97 GLY A CA 1
ATOM 725 C C . GLY A 1 97 ? -8.329 -1.900 -7.749 1.00 96.12 97 GLY A C 1
ATOM 726 O O . GLY A 1 97 ? -8.171 -2.157 -8.939 1.00 96.12 97 GLY A O 1
ATOM 727 N N . GLU A 1 98 ? -8.056 -2.782 -6.787 1.00 95.50 98 GLU A N 1
ATOM 728 C CA . GLU A 1 98 ? -7.505 -4.122 -7.020 1.00 95.50 98 GLU A CA 1
ATOM 729 C C . GLU A 1 98 ? -8.450 -4.990 -7.850 1.00 95.50 98 GLU A C 1
ATOM 731 O O . GLU A 1 98 ? -8.014 -5.647 -8.793 1.00 95.50 98 GLU A O 1
ATOM 736 N N . LEU A 1 99 ? -9.755 -4.954 -7.561 1.00 96.12 99 LEU A N 1
ATOM 737 C CA . LEU A 1 99 ? -10.758 -5.666 -8.354 1.00 96.12 99 LEU A CA 1
ATOM 738 C C . LEU A 1 99 ? -10.810 -5.135 -9.789 1.00 96.12 99 LEU A C 1
ATOM 740 O O . LEU A 1 99 ? -10.830 -5.919 -10.737 1.00 96.12 99 LEU A O 1
ATOM 744 N N . THR A 1 100 ? -10.791 -3.812 -9.960 1.00 96.31 100 THR A N 1
ATOM 745 C CA . THR A 1 100 ? -10.803 -3.182 -11.287 1.00 96.31 100 THR A CA 1
ATOM 746 C C . THR A 1 100 ? -9.536 -3.526 -12.069 1.00 96.31 100 THR A C 1
ATOM 748 O O . THR A 1 100 ? -9.623 -3.946 -13.222 1.00 96.31 100 THR A O 1
ATOM 751 N N . ALA A 1 101 ? -8.365 -3.407 -11.439 1.00 93.69 101 ALA A N 1
ATOM 752 C CA . ALA A 1 101 ? -7.080 -3.757 -12.032 1.00 93.69 101 ALA A CA 1
ATOM 753 C C . ALA A 1 101 ? -7.008 -5.250 -12.379 1.00 93.69 101 ALA A C 1
ATOM 755 O O . ALA A 1 101 ? -6.566 -5.599 -13.469 1.00 93.69 101 ALA A O 1
ATOM 756 N N . GLY A 1 102 ? -7.508 -6.125 -11.503 1.00 93.00 102 GLY A N 1
ATOM 757 C CA . GLY A 1 102 ? -7.598 -7.561 -11.746 1.00 93.00 102 GLY A CA 1
ATOM 758 C C . GLY A 1 102 ? -8.482 -7.889 -12.949 1.00 93.00 102 GLY A C 1
ATOM 759 O O . GLY A 1 102 ? -8.070 -8.652 -13.818 1.00 93.00 102 GLY A O 1
ATOM 760 N N . ILE A 1 103 ? -9.664 -7.273 -13.059 1.00 94.56 103 ILE A N 1
ATOM 761 C CA . ILE A 1 103 ? -10.555 -7.459 -14.215 1.00 94.56 103 ILE A CA 1
ATOM 762 C C . ILE A 1 103 ? -9.886 -6.957 -15.500 1.00 94.56 103 ILE A C 1
ATOM 764 O O . ILE A 1 103 ? -9.869 -7.684 -16.491 1.00 94.56 103 ILE A O 1
ATOM 768 N N . LEU A 1 104 ? -9.302 -5.754 -15.490 1.00 93.62 104 LEU A N 1
ATOM 769 C CA . LEU A 1 104 ? -8.593 -5.200 -16.648 1.00 93.62 104 LEU A CA 1
ATOM 770 C C . LEU A 1 104 ? -7.426 -6.094 -17.075 1.00 93.62 104 LEU A C 1
ATOM 772 O O . LEU A 1 104 ? -7.293 -6.391 -18.260 1.00 93.62 104 LEU A O 1
ATOM 776 N N . ALA A 1 105 ? -6.638 -6.589 -16.120 1.00 90.50 105 ALA A N 1
ATOM 777 C CA . ALA A 1 105 ? -5.549 -7.518 -16.388 1.00 90.50 105 ALA A CA 1
ATOM 778 C C . ALA A 1 105 ? -6.048 -8.821 -17.025 1.00 90.50 105 ALA A C 1
ATOM 780 O O . ALA A 1 105 ? -5.340 -9.390 -17.844 1.00 90.50 105 ALA A O 1
ATOM 781 N N . LEU A 1 106 ? -7.257 -9.294 -16.690 1.00 90.56 106 LEU A N 1
ATOM 782 C CA . LEU A 1 106 ? -7.855 -10.474 -17.322 1.00 90.56 106 LEU A CA 1
ATOM 783 C C . LEU A 1 106 ? -8.408 -10.196 -18.727 1.00 90.56 106 LEU A C 1
ATOM 785 O O . LEU A 1 106 ? -8.296 -11.063 -19.592 1.00 90.56 106 LEU A O 1
ATOM 789 N N . VAL A 1 107 ? -9.005 -9.023 -18.950 1.00 94.94 107 VAL A N 1
ATOM 790 C CA . VAL A 1 107 ? -9.602 -8.639 -20.241 1.00 94.94 107 VAL A CA 1
ATOM 791 C C . VAL A 1 107 ? -8.526 -8.332 -21.283 1.00 94.94 107 VAL A C 1
ATOM 793 O O . VAL A 1 107 ? -8.640 -8.775 -22.421 1.00 94.94 107 VAL A O 1
ATOM 796 N N . TYR A 1 108 ? -7.463 -7.630 -20.889 1.00 92.25 108 TYR A N 1
ATOM 797 C CA . TYR A 1 108 ? -6.416 -7.139 -21.790 1.00 92.25 108 TYR A CA 1
ATOM 798 C C . TYR A 1 108 ? -5.130 -7.975 -21.756 1.00 92.25 108 TYR A C 1
ATOM 800 O O . TYR A 1 108 ? -4.076 -7.473 -22.136 1.00 92.25 108 TYR A O 1
ATOM 808 N N . LYS A 1 109 ? -5.181 -9.248 -21.330 1.00 85.94 109 LYS A N 1
ATOM 809 C CA . LYS A 1 109 ? -3.981 -10.108 -21.204 1.00 85.94 109 LYS A CA 1
ATOM 810 C C . LYS A 1 109 ? -3.068 -10.077 -22.431 1.00 85.94 109 LYS A C 1
ATOM 812 O O . LYS A 1 109 ? -1.878 -9.832 -22.283 1.00 85.94 109 LYS A O 1
ATOM 817 N N . GLY A 1 110 ? -3.635 -10.265 -23.626 1.00 82.94 110 GLY A N 1
ATOM 818 C CA . GLY A 1 110 ? -2.854 -10.312 -24.868 1.00 82.94 110 GLY A CA 1
ATOM 819 C C . GLY A 1 110 ? -2.204 -8.974 -25.238 1.00 82.94 110 GLY A C 1
ATOM 820 O O . GLY A 1 110 ? -1.100 -8.952 -25.772 1.00 82.94 110 GLY A O 1
ATOM 821 N N . GLU A 1 111 ? -2.846 -7.850 -24.910 1.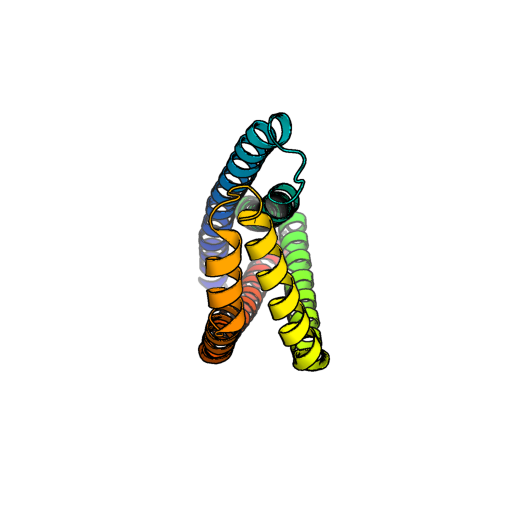00 87.56 111 GLU A N 1
ATOM 822 C CA . GLU A 1 111 ? -2.236 -6.526 -25.093 1.00 87.56 111 GLU A CA 1
ATOM 823 C C . GLU A 1 111 ? -1.151 -6.258 -24.043 1.00 87.56 111 GLU A C 1
ATOM 825 O O . GLU A 1 111 ? -0.127 -5.648 -24.351 1.00 87.56 111 GLU A O 1
ATOM 830 N N . LEU A 1 112 ? -1.336 -6.762 -22.818 1.00 82.69 112 LEU A N 1
ATOM 831 C CA . LEU A 1 112 ? -0.363 -6.648 -21.733 1.00 82.69 112 LEU A CA 1
ATOM 832 C C . LEU A 1 112 ? 0.949 -7.371 -22.071 1.00 82.69 112 LEU A C 1
ATOM 834 O O . LEU A 1 112 ? 2.024 -6.815 -21.860 1.00 82.69 112 LEU A O 1
ATOM 838 N N . GLU A 1 113 ? 0.864 -8.586 -22.620 1.00 81.94 113 GLU A N 1
ATOM 839 C CA . GLU A 1 113 ? 2.020 -9.384 -23.057 1.00 81.94 113 GLU A CA 1
ATOM 840 C C . GLU A 1 113 ? 2.802 -8.675 -24.180 1.00 81.94 113 GLU A C 1
ATOM 842 O O . GLU A 1 113 ? 4.034 -8.571 -24.127 1.00 81.94 113 GLU A O 1
ATOM 847 N N . GLY A 1 114 ? 2.091 -8.104 -25.160 1.00 81.88 114 GLY A N 1
ATOM 848 C CA . GLY A 1 114 ? 2.696 -7.315 -26.238 1.00 81.88 114 GLY A CA 1
ATOM 849 C C . GLY A 1 114 ? 3.385 -6.048 -25.726 1.00 81.88 114 GLY A C 1
ATOM 850 O O . GLY A 1 114 ? 4.551 -5.803 -26.036 1.00 81.88 114 GLY A O 1
ATOM 851 N N . SER A 1 115 ? 2.702 -5.284 -24.870 1.00 84.75 115 SER A N 1
ATOM 852 C CA . SER A 1 115 ? 3.233 -4.043 -24.297 1.00 84.75 115 SER A CA 1
ATOM 853 C C . SER A 1 115 ? 4.427 -4.292 -23.366 1.00 84.75 115 SER A C 1
ATOM 855 O O . SER A 1 115 ? 5.386 -3.520 -23.364 1.00 84.75 115 SER A O 1
ATOM 857 N N . MET A 1 116 ? 4.430 -5.407 -22.627 1.00 79.12 116 MET A N 1
ATOM 858 C CA . MET A 1 116 ? 5.563 -5.814 -21.791 1.00 79.12 116 MET A CA 1
ATOM 859 C C . MET A 1 116 ? 6.783 -6.198 -22.643 1.00 79.12 116 MET A C 1
ATOM 861 O O . MET A 1 116 ? 7.906 -5.824 -22.303 1.00 79.12 116 MET A O 1
ATOM 865 N N . THR A 1 117 ? 6.567 -6.877 -23.776 1.00 81.69 117 THR A N 1
ATOM 866 C CA . THR A 1 117 ? 7.631 -7.213 -24.740 1.00 81.69 117 THR A CA 1
ATOM 867 C C . THR A 1 117 ? 8.252 -5.966 -25.349 1.00 81.69 117 THR A C 1
ATOM 869 O O . THR A 1 117 ? 9.477 -5.825 -25.362 1.00 81.69 117 THR A O 1
ATOM 872 N N . GLU A 1 118 ? 7.421 -5.039 -25.817 1.00 82.38 118 GLU A N 1
ATOM 873 C CA . GLU A 1 118 ? 7.876 -3.784 -26.407 1.00 82.38 118 GLU A CA 1
ATOM 874 C C . GLU A 1 118 ? 8.606 -2.912 -25.377 1.00 82.38 118 GLU A C 1
ATOM 876 O O . GLU A 1 118 ? 9.731 -2.478 -25.624 1.00 82.38 118 GLU A O 1
ATOM 881 N N . GLY A 1 119 ? 8.021 -2.726 -24.189 1.00 79.00 119 GLY A N 1
ATOM 882 C CA . GLY A 1 119 ? 8.612 -1.929 -23.116 1.00 79.00 119 GLY A CA 1
ATOM 883 C C . GLY A 1 119 ? 9.965 -2.471 -22.660 1.00 79.00 119 GLY A C 1
ATOM 884 O O . GLY A 1 119 ? 10.926 -1.713 -22.548 1.00 79.00 119 GLY A O 1
ATOM 885 N N . MET A 1 120 ? 10.075 -3.788 -22.463 1.00 76.31 120 MET A N 1
ATOM 886 C CA . MET A 1 120 ? 11.326 -4.421 -22.043 1.00 76.31 120 MET A CA 1
ATOM 887 C C . MET A 1 120 ? 12.397 -4.352 -23.139 1.00 76.31 120 MET A C 1
ATOM 889 O O . MET A 1 120 ? 13.555 -4.060 -22.842 1.00 76.31 120 MET A O 1
ATOM 893 N N . THR A 1 121 ? 12.020 -4.554 -24.405 1.00 77.38 121 THR A N 1
ATOM 894 C CA . THR A 1 121 ? 12.944 -4.428 -25.546 1.00 77.38 121 THR A CA 1
ATOM 895 C C . THR A 1 121 ? 13.477 -3.001 -25.657 1.00 77.38 121 THR A C 1
ATOM 897 O O . THR A 1 121 ? 14.685 -2.807 -25.778 1.00 77.38 121 THR A O 1
ATOM 900 N N . LYS A 1 122 ? 12.589 -2.013 -25.506 1.00 76.50 122 LYS A N 1
ATOM 901 C CA . LYS A 1 122 ? 12.903 -0.586 -25.562 1.00 76.50 122 LYS A CA 1
ATOM 902 C C . LYS A 1 122 ? 13.791 -0.117 -24.404 1.00 76.50 122 LYS A C 1
ATOM 904 O O . LYS A 1 122 ? 14.736 0.636 -24.612 1.00 76.50 122 LYS A O 1
ATOM 909 N N . THR A 1 123 ? 13.541 -0.569 -23.172 1.00 72.88 123 THR A N 1
ATOM 910 C CA . THR A 1 123 ? 14.425 -0.251 -22.036 1.00 72.88 123 THR A CA 1
ATOM 911 C C . THR A 1 123 ? 15.826 -0.826 -22.239 1.00 72.88 123 THR A C 1
ATOM 913 O O . THR A 1 123 ? 16.806 -0.161 -21.909 1.00 72.88 123 THR A O 1
ATOM 916 N N . ILE A 1 124 ? 15.936 -2.038 -22.792 1.00 72.56 124 ILE A N 1
ATOM 917 C CA . ILE A 1 124 ? 17.233 -2.678 -23.033 1.00 72.56 124 ILE A CA 1
ATOM 918 C C . ILE A 1 124 ? 17.993 -1.949 -24.145 1.00 72.56 124 ILE A C 1
ATOM 920 O O . ILE A 1 124 ? 19.138 -1.581 -23.910 1.00 72.56 124 ILE A O 1
ATOM 924 N N . SER A 1 125 ? 17.377 -1.680 -25.303 1.00 69.94 125 SER A N 1
ATOM 925 C CA . SER A 1 125 ? 18.035 -0.908 -26.373 1.00 69.94 125 SER A CA 1
ATOM 926 C C . SER A 1 125 ? 18.472 0.472 -25.870 1.00 69.94 125 SER A C 1
ATOM 928 O O . SER A 1 125 ? 19.619 0.866 -26.060 1.00 69.94 125 SER A O 1
ATOM 930 N N . GLU A 1 126 ? 17.577 1.114 -25.110 1.00 67.44 126 GLU A N 1
ATOM 931 C CA . GLU A 1 126 ? 17.762 2.368 -24.369 1.00 67.44 126 GLU A CA 1
ATOM 932 C C . GLU A 1 126 ? 19.090 2.401 -23.583 1.00 67.44 126 GLU A C 1
ATOM 934 O O . GLU A 1 126 ? 19.917 3.304 -23.654 1.00 67.44 126 GLU A O 1
ATOM 939 N N . SER A 1 127 ? 19.301 1.332 -22.814 1.00 66.12 127 SER A N 1
ATOM 940 C CA . SER A 1 127 ? 20.397 1.216 -21.848 1.00 66.12 127 SER A CA 1
ATOM 941 C C . SER A 1 127 ? 21.759 0.920 -22.489 1.00 66.12 127 SER A C 1
ATOM 943 O O . SER A 1 127 ? 22.785 1.057 -21.823 1.00 66.12 127 SER A O 1
ATOM 945 N N . TYR A 1 128 ? 21.789 0.474 -23.750 1.00 65.56 128 TYR A N 1
ATOM 946 C CA . TYR A 1 128 ? 23.004 -0.016 -24.410 1.00 65.56 128 TYR A CA 1
ATOM 947 C C . TYR A 1 128 ? 23.504 0.858 -25.566 1.00 65.56 128 TYR A C 1
ATOM 949 O O . TYR A 1 128 ? 24.667 0.709 -25.950 1.00 65.56 128 TYR A O 1
ATOM 957 N N . GLU A 1 129 ? 22.714 1.822 -26.057 1.00 58.53 129 GLU A N 1
ATOM 958 C CA . GLU A 1 129 ? 23.176 2.831 -27.034 1.00 58.53 129 GLU A CA 1
ATOM 959 C C . GLU A 1 129 ? 24.409 3.622 -26.553 1.00 58.53 129 GLU A C 1
ATOM 961 O O . GLU A 1 129 ? 25.196 4.118 -27.359 1.00 58.53 129 GLU A O 1
ATOM 966 N N . GLN A 1 130 ? 24.653 3.666 -25.240 1.00 56.69 130 GLN A N 1
ATOM 967 C CA . GLN A 1 130 ? 25.811 4.330 -24.640 1.00 56.69 130 GLN A CA 1
ATOM 968 C C . GLN A 1 130 ? 27.160 3.620 -24.911 1.00 56.69 130 GLN A C 1
ATOM 970 O O . GLN A 1 130 ? 28.218 4.213 -24.693 1.00 56.69 130 GLN A O 1
ATOM 975 N N . TYR A 1 131 ? 27.159 2.376 -25.416 1.00 57.69 131 TYR A N 1
ATOM 976 C CA . TYR A 1 131 ? 28.364 1.587 -25.710 1.00 57.69 131 TYR A CA 1
ATOM 977 C C . TYR A 1 131 ? 28.390 1.118 -27.177 1.00 57.69 131 TYR A C 1
ATOM 979 O O . TYR A 1 131 ? 27.975 0.010 -27.511 1.00 57.69 131 TYR A O 1
ATOM 987 N N . THR A 1 132 ? 28.980 1.932 -28.057 1.00 56.50 132 THR A N 1
ATOM 988 C CA . THR A 1 132 ? 29.044 1.756 -29.528 1.00 56.50 132 THR A CA 1
ATOM 989 C C . THR A 1 132 ? 29.716 0.472 -30.041 1.00 56.50 132 THR A C 1
ATOM 991 O O . THR A 1 132 ? 29.692 0.208 -31.239 1.00 56.50 132 THR A O 1
ATOM 994 N N . SER A 1 133 ? 30.313 -0.344 -29.167 1.00 55.38 133 SER A N 1
ATOM 995 C CA . SER A 1 133 ? 30.996 -1.594 -29.533 1.00 55.38 133 SER A CA 1
ATOM 996 C C . SER A 1 133 ? 30.212 -2.867 -29.174 1.00 55.38 133 SER A C 1
ATOM 998 O O . SER A 1 133 ? 30.689 -3.960 -29.476 1.00 55.38 133 SER A O 1
ATOM 1000 N N . ALA A 1 134 ? 29.052 -2.754 -28.515 1.00 59.38 134 ALA A N 1
ATOM 1001 C CA . ALA A 1 134 ? 28.276 -3.896 -28.013 1.00 59.38 134 ALA A CA 1
ATOM 1002 C C . ALA A 1 134 ? 26.935 -4.119 -28.742 1.00 59.38 134 ALA A C 1
ATOM 1004 O O . ALA A 1 134 ? 26.314 -5.164 -28.551 1.00 59.38 134 ALA A O 1
ATOM 1005 N N . THR A 1 135 ? 26.503 -3.181 -29.589 1.00 62.47 135 THR A N 1
ATOM 1006 C CA . THR A 1 135 ? 25.143 -3.125 -30.151 1.00 62.47 135 THR A CA 1
ATOM 1007 C C . THR A 1 135 ? 24.763 -4.376 -30.953 1.00 62.47 135 THR A C 1
ATOM 1009 O O . THR A 1 135 ? 23.765 -5.007 -30.631 1.00 62.47 135 THR A O 1
ATOM 1012 N N . GLU A 1 136 ? 25.607 -4.857 -31.877 1.00 61.97 136 GLU A N 1
ATOM 1013 C CA . GLU A 1 136 ? 25.299 -6.072 -32.664 1.00 61.97 136 GLU A CA 1
ATOM 1014 C C . GLU A 1 136 ? 25.196 -7.350 -31.813 1.00 61.97 136 GLU A C 1
ATOM 1016 O O . GLU A 1 136 ? 24.412 -8.250 -32.110 1.00 61.97 136 GLU A O 1
ATOM 1021 N N . THR A 1 137 ? 25.987 -7.458 -30.739 1.00 60.06 137 THR A N 1
ATOM 1022 C CA . THR A 1 137 ? 25.948 -8.643 -29.862 1.00 60.06 137 THR A CA 1
ATOM 1023 C C . THR A 1 137 ? 24.709 -8.624 -28.965 1.00 60.06 137 THR A C 1
ATOM 1025 O O . THR A 1 137 ? 24.183 -9.680 -28.610 1.00 60.06 137 THR A O 1
ATOM 1028 N N . ILE A 1 138 ? 24.232 -7.433 -28.606 1.00 65.00 138 ILE A N 1
ATOM 1029 C CA . ILE A 1 138 ? 23.050 -7.234 -27.767 1.00 65.00 138 ILE A CA 1
ATOM 1030 C C . ILE A 1 138 ? 21.773 -7.415 -28.578 1.00 65.00 138 ILE A C 1
ATOM 1032 O O . ILE A 1 138 ? 20.909 -8.164 -28.125 1.00 65.00 138 ILE A O 1
ATOM 1036 N N . ASP A 1 139 ? 21.713 -6.875 -29.795 1.00 65.62 139 ASP A N 1
ATOM 1037 C CA . ASP A 1 139 ? 20.616 -7.125 -30.734 1.00 65.62 139 ASP A CA 1
ATOM 1038 C C . ASP A 1 139 ? 20.481 -8.629 -31.014 1.00 65.62 139 ASP A C 1
ATOM 1040 O O . ASP A 1 139 ? 19.389 -9.188 -30.931 1.00 65.62 139 ASP A O 1
ATOM 1044 N N . TYR A 1 140 ? 21.603 -9.338 -31.197 1.00 62.94 140 TYR A N 1
ATOM 1045 C CA . TYR A 1 140 ? 21.609 -10.796 -31.347 1.00 62.94 140 TYR A CA 1
ATOM 1046 C C . TYR A 1 140 ? 21.097 -11.546 -30.103 1.00 62.94 140 TYR A C 1
ATOM 1048 O O . TYR A 1 140 ? 20.437 -12.581 -30.226 1.00 62.94 140 TYR A O 1
ATOM 1056 N N . MET A 1 141 ? 21.377 -11.058 -28.887 1.00 61.69 141 MET A N 1
ATOM 1057 C CA . MET A 1 141 ? 20.847 -11.646 -27.646 1.00 61.69 141 MET A CA 1
ATOM 1058 C C . MET A 1 141 ? 19.367 -11.308 -27.405 1.00 61.69 141 MET A C 1
ATOM 1060 O O . MET A 1 141 ? 18.637 -12.133 -26.845 1.00 61.69 141 MET A O 1
ATOM 1064 N N . GLN A 1 142 ? 18.910 -10.131 -27.835 1.00 65.88 142 GLN A N 1
ATOM 1065 C CA . GLN A 1 142 ? 17.502 -9.736 -27.802 1.00 65.88 142 GLN A CA 1
ATOM 1066 C C . GLN A 1 142 ? 16.681 -10.555 -28.810 1.00 65.88 142 GLN A C 1
ATOM 1068 O O . GLN A 1 142 ? 15.650 -11.117 -28.435 1.00 65.88 142 GLN A O 1
ATOM 1073 N N . GLU A 1 143 ? 17.181 -10.726 -30.037 1.00 62.12 143 GLU A N 1
ATOM 1074 C CA . GLU A 1 143 ? 16.546 -11.492 -31.119 1.00 62.12 143 GLU A CA 1
ATOM 1075 C C . GLU A 1 143 ? 16.489 -12.999 -30.818 1.00 62.12 143 GLU A C 1
ATOM 1077 O O . GLU A 1 143 ? 15.502 -13.669 -31.125 1.00 62.12 143 GLU A O 1
ATOM 1082 N N . LYS A 1 144 ? 17.499 -13.551 -30.130 1.00 56.66 144 LYS A N 1
ATOM 1083 C CA . LYS A 1 144 ? 17.525 -14.977 -29.755 1.00 56.66 144 LYS A CA 1
ATOM 1084 C C . LYS A 1 144 ? 16.601 -15.378 -28.603 1.00 56.66 144 LYS A C 1
ATOM 1086 O O . LYS A 1 144 ? 16.570 -16.554 -28.239 1.00 56.66 144 LYS A O 1
ATOM 1091 N N . GLY A 1 145 ? 15.807 -14.449 -28.071 1.00 66.75 145 GLY A N 1
ATOM 1092 C CA . GLY A 1 145 ? 14.675 -14.785 -27.212 1.00 66.75 145 GLY A CA 1
ATOM 1093 C C . GLY A 1 145 ? 14.919 -14.649 -25.713 1.00 66.75 145 GLY A C 1
ATOM 1094 O O . GLY A 1 145 ? 14.153 -15.219 -24.949 1.00 66.75 145 GLY A O 1
ATOM 1095 N N . CYS A 1 146 ? 15.916 -13.889 -25.245 1.00 78.00 146 CYS A N 1
ATOM 1096 C CA . CYS A 1 146 ? 16.063 -13.603 -23.807 1.00 78.00 146 CYS A CA 1
ATOM 1097 C C . CYS A 1 146 ? 14.883 -12.791 -23.243 1.00 78.00 146 CYS A C 1
ATOM 1099 O O . CYS A 1 146 ? 14.433 -13.062 -22.129 1.00 78.00 146 CYS A O 1
ATOM 1101 N N . VAL A 1 147 ? 14.343 -11.838 -24.012 1.00 77.31 147 VAL A N 1
ATOM 1102 C CA . VAL A 1 147 ? 13.134 -11.082 -23.635 1.00 77.31 147 VAL A CA 1
ATOM 1103 C C . VAL A 1 147 ? 11.924 -12.016 -23.606 1.00 77.31 147 VAL A C 1
ATOM 1105 O O . VAL A 1 147 ? 11.255 -12.111 -22.583 1.00 77.31 147 VAL A O 1
ATOM 1108 N N . ALA A 1 148 ? 11.720 -12.807 -24.663 1.00 78.25 148 ALA A N 1
ATOM 1109 C CA . ALA A 1 148 ? 10.654 -13.808 -24.723 1.00 78.25 148 ALA A CA 1
ATOM 1110 C C . ALA A 1 148 ? 10.772 -14.872 -23.613 1.00 78.25 148 ALA A C 1
ATOM 1112 O O . ALA A 1 148 ? 9.776 -15.250 -23.007 1.00 78.25 148 ALA A O 1
ATOM 1113 N N . ALA A 1 149 ? 11.986 -15.319 -23.281 1.00 81.12 149 ALA A N 1
ATOM 1114 C CA . ALA A 1 149 ? 12.240 -16.254 -22.189 1.00 81.12 149 ALA A CA 1
ATOM 1115 C C . ALA A 1 149 ? 11.992 -15.616 -20.816 1.00 81.12 149 ALA A C 1
ATOM 1117 O O . ALA A 1 149 ? 11.510 -16.293 -19.911 1.00 81.12 149 ALA A O 1
ATOM 1118 N N . SER A 1 150 ? 12.292 -14.324 -20.650 1.00 79.62 150 SER A N 1
ATOM 1119 C CA . SER A 1 150 ? 11.999 -13.576 -19.422 1.00 79.62 150 SER A CA 1
ATOM 1120 C C . SER A 1 150 ? 10.496 -13.399 -19.232 1.00 79.62 150 SER A C 1
ATOM 1122 O O . SER A 1 150 ? 9.990 -13.647 -18.141 1.00 79.62 150 SER A O 1
ATOM 1124 N N . ILE A 1 151 ? 9.772 -13.068 -20.301 1.00 78.50 151 ILE A N 1
ATOM 1125 C CA . ILE A 1 151 ? 8.311 -12.938 -20.296 1.00 78.50 151 ILE A CA 1
ATOM 1126 C C . ILE A 1 151 ? 7.654 -14.293 -20.059 1.00 78.50 151 ILE A C 1
ATOM 1128 O O . ILE A 1 151 ? 6.853 -14.415 -19.141 1.00 78.50 151 ILE A O 1
ATOM 1132 N N . GLY A 1 152 ? 8.098 -15.351 -20.742 1.00 79.50 152 GLY A N 1
ATOM 1133 C CA . GLY A 1 152 ? 7.634 -16.713 -20.471 1.00 79.50 152 GLY A CA 1
ATOM 1134 C C . GLY A 1 152 ? 7.913 -17.154 -19.028 1.00 79.50 152 GLY A C 1
ATOM 1135 O O . GLY A 1 152 ? 7.147 -17.912 -18.431 1.00 79.50 152 GLY A O 1
ATOM 1136 N N . LYS A 1 153 ? 8.980 -16.636 -18.405 1.00 81.12 153 LYS A 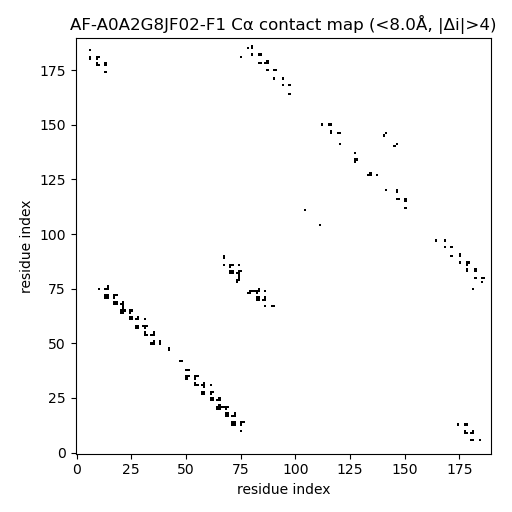N 1
ATOM 1137 C CA . LYS A 1 153 ? 9.258 -16.871 -16.983 1.00 81.12 153 LYS A CA 1
ATOM 1138 C C . LYS A 1 153 ? 8.346 -16.062 -16.061 1.00 81.12 153 LYS A C 1
ATOM 1140 O O . LYS A 1 153 ? 7.998 -16.564 -14.994 1.00 81.12 153 LYS A O 1
ATOM 1145 N N . ILE A 1 154 ? 7.939 -14.857 -16.450 1.00 81.25 154 ILE A N 1
ATOM 1146 C CA . ILE A 1 154 ? 6.924 -14.064 -15.742 1.00 81.25 154 ILE A CA 1
ATOM 1147 C C . ILE A 1 154 ? 5.562 -14.760 -15.841 1.00 81.25 154 ILE A C 1
ATOM 1149 O O . ILE A 1 154 ? 4.921 -14.975 -14.814 1.00 81.25 154 ILE A O 1
ATOM 1153 N N . GLU A 1 155 ? 5.167 -15.212 -17.031 1.00 80.19 155 GLU A N 1
ATOM 1154 C CA . GLU A 1 155 ? 3.940 -15.981 -17.265 1.00 80.19 155 GLU A CA 1
ATOM 1155 C C . GLU A 1 155 ? 3.912 -17.266 -16.435 1.00 80.19 155 GLU A C 1
ATOM 1157 O O . GLU A 1 155 ? 2.924 -17.559 -15.762 1.00 80.19 155 GLU A O 1
ATOM 1162 N N . SER A 1 156 ? 5.032 -17.993 -16.371 1.00 83.06 156 SER A N 1
ATOM 1163 C CA . SER A 1 156 ? 5.153 -19.184 -15.524 1.00 83.06 156 SER A CA 1
ATOM 1164 C C . SER A 1 156 ? 4.998 -18.887 -14.025 1.00 83.06 156 SER A C 1
ATOM 1166 O O . SER A 1 156 ? 4.685 -19.801 -13.263 1.00 83.06 156 SER A O 1
ATOM 1168 N N . ASN A 1 157 ? 5.226 -17.647 -13.586 1.00 86.94 157 ASN A N 1
ATOM 1169 C CA . ASN A 1 157 ? 5.101 -17.220 -12.190 1.00 86.94 157 ASN A CA 1
ATOM 1170 C C . ASN A 1 157 ? 3.860 -16.354 -11.936 1.00 86.94 157 ASN A C 1
ATOM 1172 O O . ASN A 1 157 ? 3.680 -15.858 -10.821 1.00 86.94 157 ASN A O 1
ATOM 1176 N N . ILE A 1 158 ? 2.962 -16.217 -12.916 1.00 86.25 158 ILE A N 1
ATOM 1177 C CA . ILE A 1 158 ? 1.739 -15.416 -12.782 1.00 86.25 158 ILE A CA 1
ATOM 1178 C C . ILE A 1 158 ? 0.867 -15.889 -11.609 1.00 86.25 158 ILE A C 1
ATOM 1180 O O . ILE A 1 158 ? 0.185 -15.090 -10.971 1.00 86.25 158 ILE A O 1
ATOM 1184 N N . ALA A 1 159 ? 0.947 -17.179 -11.264 1.00 88.31 159 ALA A N 1
ATOM 1185 C CA . ALA A 1 159 ? 0.275 -17.755 -10.105 1.00 88.31 159 ALA A CA 1
ATOM 1186 C C . ALA A 1 159 ? 0.780 -17.179 -8.769 1.00 88.31 159 ALA A C 1
ATOM 1188 O O . ALA A 1 159 ? -0.018 -16.984 -7.855 1.00 88.31 159 ALA A O 1
ATOM 1189 N N . ILE A 1 160 ? 2.078 -16.871 -8.651 1.00 91.12 160 ILE A N 1
ATOM 1190 C CA . ILE A 1 160 ? 2.650 -16.246 -7.448 1.00 91.12 160 ILE A CA 1
ATOM 1191 C C . ILE A 1 160 ? 2.108 -14.825 -7.312 1.00 91.12 160 ILE A C 1
ATOM 1193 O O . ILE A 1 160 ? 1.642 -14.453 -6.238 1.00 91.12 160 ILE A O 1
ATOM 1197 N N . LEU A 1 161 ? 2.112 -14.058 -8.406 1.00 89.06 161 LEU A N 1
ATOM 1198 C CA . LEU A 1 161 ? 1.574 -12.698 -8.421 1.00 89.06 161 LEU A CA 1
ATOM 1199 C C . LEU A 1 161 ? 0.084 -12.686 -8.049 1.00 89.06 161 LEU A C 1
ATOM 1201 O O . LEU A 1 161 ? -0.318 -11.940 -7.161 1.00 89.06 161 LEU A O 1
ATOM 1205 N N . ALA A 1 162 ? -0.713 -13.570 -8.655 1.00 90.75 162 ALA A N 1
ATOM 1206 C CA . ALA A 1 162 ? -2.128 -13.723 -8.321 1.00 90.75 162 ALA A CA 1
ATOM 1207 C C . ALA A 1 162 ? -2.336 -14.101 -6.844 1.00 90.75 162 ALA A C 1
ATOM 1209 O O . ALA A 1 162 ? -3.242 -13.579 -6.195 1.00 90.75 162 ALA A O 1
ATOM 1210 N N . GLY A 1 163 ? -1.479 -14.969 -6.297 1.00 93.50 163 GLY A N 1
ATOM 1211 C CA . GLY A 1 163 ? -1.491 -15.337 -4.883 1.00 93.50 163 GLY A CA 1
ATOM 1212 C C . GLY A 1 163 ? -1.182 -14.163 -3.952 1.00 93.50 163 GLY A C 1
ATOM 1213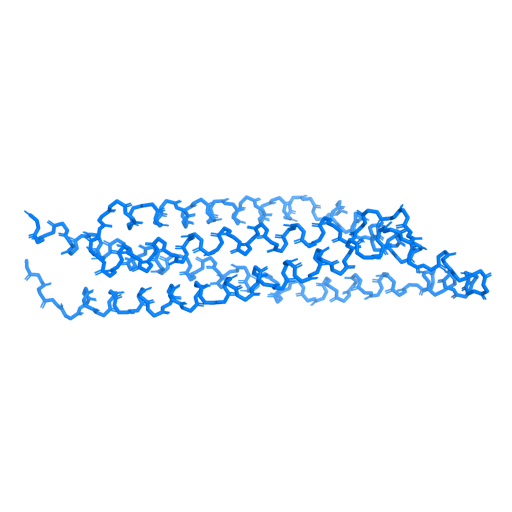 O O . GLY A 1 163 ? -1.864 -13.997 -2.942 1.00 93.50 163 GLY A O 1
ATOM 1214 N N . VAL A 1 164 ? -0.204 -13.320 -4.302 1.00 94.31 164 VAL A N 1
ATOM 1215 C CA . VAL A 1 164 ? 0.116 -12.098 -3.545 1.00 94.31 164 VAL A CA 1
ATOM 1216 C C . VAL A 1 164 ? -1.068 -11.133 -3.561 1.00 94.31 164 VAL A C 1
ATOM 1218 O O . VAL A 1 164 ? -1.494 -10.710 -2.490 1.00 94.31 164 VAL A O 1
ATOM 1221 N N . CYS A 1 165 ? -1.652 -10.846 -4.729 1.00 93.25 165 CYS A N 1
ATOM 1222 C CA . CYS A 1 165 ? -2.819 -9.963 -4.840 1.00 93.25 165 CYS A CA 1
ATOM 1223 C C . CYS A 1 165 ? -4.019 -10.482 -4.033 1.00 93.25 165 CYS A C 1
ATOM 1225 O O . CYS A 1 165 ? -4.643 -9.728 -3.296 1.00 93.25 165 CYS A O 1
ATOM 1227 N N . LEU A 1 166 ? -4.313 -11.787 -4.096 1.00 95.06 166 LEU A N 1
ATOM 1228 C CA . LEU A 1 166 ? -5.377 -12.385 -3.283 1.00 95.06 166 LEU A CA 1
ATOM 1229 C C . LEU A 1 166 ? -5.083 -12.258 -1.779 1.00 95.06 166 LEU A C 1
ATOM 1231 O O . LEU A 1 166 ? -5.987 -11.996 -0.987 1.00 95.06 166 LEU A O 1
ATOM 1235 N N . GLY A 1 167 ? -3.823 -12.436 -1.380 1.00 96.12 167 GLY A N 1
ATOM 1236 C CA . GLY A 1 167 ? -3.387 -12.262 0.002 1.00 96.12 167 GLY A CA 1
ATOM 1237 C C . GLY A 1 167 ? -3.583 -10.832 0.507 1.00 96.12 167 GLY A C 1
ATOM 1238 O O . GLY A 1 167 ? -4.076 -10.654 1.621 1.00 96.12 167 GLY A O 1
ATOM 1239 N N . VAL A 1 168 ? -3.249 -9.833 -0.315 1.00 95.19 168 VAL A N 1
ATOM 1240 C CA . VAL A 1 168 ? -3.482 -8.413 -0.007 1.00 95.19 168 VAL A CA 1
ATOM 1241 C C . VAL A 1 168 ? -4.976 -8.147 0.157 1.00 95.19 168 VAL A C 1
ATOM 1243 O O . VAL A 1 168 ? -5.383 -7.681 1.219 1.00 95.19 168 VAL A O 1
ATOM 1246 N N . LEU A 1 169 ? -5.805 -8.579 -0.794 1.00 96.69 169 LEU A N 1
ATOM 1247 C CA . LEU A 1 169 ? -7.257 -8.406 -0.732 1.00 96.69 169 LEU A CA 1
ATOM 1248 C C . LEU A 1 169 ? -7.871 -9.017 0.540 1.00 96.69 169 LEU A C 1
ATOM 1250 O O . LEU A 1 169 ? -8.688 -8.394 1.220 1.00 96.69 169 LEU A O 1
ATOM 1254 N N . VAL A 1 170 ? -7.467 -10.237 0.912 1.00 96.44 170 VAL A N 1
ATOM 1255 C CA . VAL A 1 170 ? -7.940 -10.887 2.150 1.00 96.44 170 VAL A CA 1
ATOM 1256 C C . VAL A 1 170 ? -7.493 -10.107 3.386 1.00 96.44 170 VAL A C 1
ATOM 1258 O O . VAL A 1 170 ? -8.272 -9.918 4.324 1.00 96.44 170 VAL A O 1
ATOM 1261 N N . PHE A 1 171 ? -6.245 -9.649 3.397 1.00 94.69 171 PHE A N 1
ATOM 1262 C CA . PHE A 1 171 ? -5.697 -8.868 4.495 1.00 94.69 171 PHE A CA 1
ATOM 1263 C C . PHE A 1 171 ? -6.427 -7.528 4.673 1.00 94.69 171 PHE A C 1
ATOM 1265 O O . PHE A 1 171 ? -6.738 -7.153 5.805 1.00 94.69 171 PHE A O 1
ATOM 1272 N N . GLU A 1 172 ? -6.783 -6.847 3.583 1.00 96.06 172 GLU A N 1
ATOM 1273 C CA . GLU A 1 172 ? -7.577 -5.616 3.616 1.00 96.06 172 GLU A CA 1
ATOM 1274 C C . GLU A 1 172 ? -8.978 -5.848 4.177 1.00 96.06 172 GLU A C 1
ATOM 1276 O O . GLU A 1 172 ? -9.440 -5.075 5.018 1.00 96.06 172 GLU A O 1
ATOM 1281 N N . ILE A 1 173 ? -9.637 -6.948 3.795 1.00 95.94 173 ILE A N 1
ATOM 1282 C CA . ILE A 1 173 ? -10.947 -7.318 4.351 1.00 95.94 173 ILE A CA 1
ATOM 1283 C C . ILE A 1 173 ? -10.856 -7.528 5.864 1.00 95.94 173 ILE A C 1
ATOM 1285 O O . ILE A 1 173 ? -11.686 -7.007 6.612 1.00 95.94 173 ILE A O 1
ATOM 1289 N N . ILE A 1 174 ? -9.829 -8.234 6.338 1.00 94.81 174 ILE A N 1
ATOM 1290 C CA . ILE A 1 174 ? -9.604 -8.440 7.775 1.00 94.81 174 ILE A CA 1
ATOM 1291 C C . ILE A 1 174 ? -9.347 -7.102 8.484 1.00 94.81 174 ILE A C 1
ATOM 1293 O O . ILE A 1 174 ? -9.905 -6.846 9.554 1.00 94.81 174 ILE A O 1
ATOM 1297 N N . ALA A 1 175 ? -8.540 -6.223 7.890 1.00 94.69 175 ALA A N 1
ATOM 1298 C CA . ALA A 1 175 ? -8.261 -4.902 8.440 1.00 94.69 175 ALA A CA 1
ATOM 1299 C C . ALA A 1 175 ? -9.524 -4.026 8.517 1.00 94.69 175 ALA A C 1
ATOM 1301 O O . ALA A 1 175 ? -9.749 -3.357 9.529 1.00 94.69 175 ALA A O 1
ATOM 1302 N N . MET A 1 176 ? -10.392 -4.086 7.502 1.00 95.94 176 MET A N 1
ATOM 1303 C CA . MET A 1 176 ? -11.704 -3.437 7.504 1.00 95.94 176 MET A CA 1
ATOM 1304 C C . MET A 1 176 ? -12.607 -3.987 8.612 1.00 95.94 176 MET A C 1
ATOM 1306 O O . MET A 1 176 ? -13.209 -3.200 9.341 1.00 95.94 176 MET A O 1
ATOM 1310 N N . MET A 1 177 ? -12.648 -5.310 8.812 1.00 94.62 177 MET A N 1
ATOM 1311 C CA . MET A 1 177 ? -13.402 -5.922 9.914 1.00 94.62 177 MET A CA 1
ATOM 1312 C C . MET A 1 177 ? -12.916 -5.429 11.279 1.00 94.62 177 MET A C 1
ATOM 1314 O O . MET A 1 177 ? -13.725 -5.042 12.122 1.00 94.62 177 MET A O 1
ATOM 1318 N N . PHE A 1 178 ? -11.599 -5.401 11.508 1.00 93.56 178 PHE A N 1
ATOM 1319 C CA . PHE A 1 178 ? -11.048 -4.862 12.752 1.00 93.56 178 PHE A CA 1
ATOM 1320 C C . PHE A 1 178 ? -11.338 -3.371 12.912 1.00 93.56 178 PHE A C 1
ATOM 1322 O O . PHE A 1 178 ? -11.649 -2.941 14.022 1.00 93.56 178 PHE A O 1
ATOM 1329 N N . SER A 1 179 ? -11.294 -2.598 11.825 1.00 94.25 179 SER A N 1
ATOM 1330 C CA . SER A 1 179 ? -11.664 -1.183 11.837 1.00 94.25 179 SER A CA 1
ATOM 1331 C C . SER A 1 179 ? -13.113 -1.005 12.295 1.00 94.25 179 SER A C 1
ATOM 1333 O O . SER A 1 179 ? -13.344 -0.282 13.260 1.00 94.25 179 SER A O 1
ATOM 1335 N N . CYS A 1 180 ? -14.072 -1.733 11.711 1.00 94.00 180 CYS A N 1
ATOM 1336 C CA . CYS A 1 180 ? -15.479 -1.708 12.127 1.00 94.00 180 CYS A CA 1
ATOM 1337 C C . CYS A 1 180 ? -15.657 -2.077 13.604 1.00 94.00 180 CYS A C 1
ATOM 1339 O O . CYS A 1 180 ? -16.261 -1.312 14.350 1.00 94.00 180 CYS A O 1
ATOM 1341 N N . CYS A 1 181 ? -15.050 -3.180 14.056 1.00 92.38 181 CYS A N 1
ATOM 1342 C CA . CYS A 1 181 ? -15.105 -3.595 15.460 1.00 92.38 181 CYS A CA 1
ATOM 1343 C C . CYS A 1 181 ? -14.608 -2.501 16.417 1.00 92.38 181 CYS A C 1
ATOM 1345 O O . CYS A 1 181 ? -15.145 -2.339 17.512 1.00 92.38 181 CYS A O 1
ATOM 1347 N N . VAL A 1 182 ? -13.561 -1.764 16.030 1.00 92.56 182 VAL A N 1
ATOM 1348 C CA . VAL A 1 182 ? -13.031 -0.660 16.837 1.00 92.56 182 VAL A CA 1
ATOM 1349 C C . VAL A 1 182 ? -13.929 0.578 16.734 1.00 92.56 182 VAL A C 1
ATOM 1351 O O . VAL A 1 182 ? -14.138 1.221 17.757 1.00 92.56 182 VAL A O 1
ATOM 1354 N N . ILE A 1 183 ? -14.499 0.901 15.565 1.00 93.38 183 ILE A N 1
ATOM 1355 C CA . ILE A 1 183 ? -15.469 2.003 15.406 1.00 93.38 183 ILE A CA 1
ATOM 1356 C C . ILE A 1 183 ? -16.666 1.782 16.332 1.00 93.38 183 ILE A C 1
ATOM 1358 O O . ILE A 1 183 ? -16.973 2.666 17.130 1.00 93.38 183 ILE A O 1
ATOM 1362 N N . ASP A 1 184 ? -17.282 0.600 16.277 1.00 92.25 184 ASP A N 1
ATOM 1363 C CA . ASP A 1 184 ? -18.460 0.261 17.079 1.00 92.25 184 ASP A CA 1
ATOM 1364 C C . ASP A 1 184 ? -18.136 0.333 18.575 1.00 92.25 184 ASP A C 1
ATOM 1366 O O . ASP A 1 184 ? -18.846 0.975 19.346 1.00 92.25 184 ASP A O 1
ATOM 1370 N N . ALA A 1 185 ? -16.997 -0.232 18.985 1.00 90.25 185 ALA A N 1
ATOM 1371 C CA . ALA A 1 185 ? -16.560 -0.195 20.378 1.00 90.25 185 ALA A CA 1
ATOM 1372 C C . ALA A 1 185 ? -16.234 1.220 20.886 1.00 90.25 185 ALA A C 1
ATOM 1374 O O . ALA A 1 185 ? -16.290 1.460 22.091 1.00 90.25 185 ALA A O 1
ATOM 1375 N N . VAL A 1 186 ? -15.846 2.149 20.008 1.00 90.62 186 VAL A N 1
ATOM 1376 C CA . VAL A 1 186 ? -15.649 3.561 20.369 1.00 90.62 186 VAL A CA 1
ATOM 1377 C C . VAL A 1 186 ? -16.992 4.289 20.440 1.00 90.62 186 VAL A C 1
ATOM 1379 O O . VAL A 1 186 ? -17.188 5.086 21.353 1.00 90.62 186 VAL A O 1
ATOM 1382 N N . GLN A 1 187 ? -17.929 3.993 19.535 1.00 90.31 187 GLN A N 1
ATOM 1383 C CA . GLN A 1 187 ? -19.279 4.564 19.562 1.00 90.31 187 GLN A CA 1
ATOM 1384 C C . GLN A 1 187 ? -20.083 4.117 20.784 1.00 90.31 187 GLN A C 1
ATOM 1386 O O . GLN A 1 187 ? -20.800 4.930 21.347 1.00 90.31 187 GLN A O 1
ATOM 1391 N N . GLU A 1 188 ? -19.933 2.871 21.239 1.00 87.75 188 GLU A N 1
ATOM 1392 C CA . GLU A 1 188 ? -20.594 2.384 22.460 1.00 87.75 188 GLU A CA 1
ATOM 1393 C C . GLU A 1 188 ? -20.127 3.099 23.742 1.00 87.75 188 GLU A C 1
ATOM 1395 O O . GLU A 1 188 ? -20.821 3.053 24.757 1.00 87.75 188 GLU A O 1
ATOM 1400 N N . LYS A 1 189 ? -18.945 3.731 23.727 1.00 82.62 189 LYS A N 1
ATOM 1401 C CA . LYS A 1 189 ? -18.412 4.484 24.875 1.00 82.62 189 LYS A CA 1
ATOM 1402 C C . LYS A 1 189 ? -18.841 5.956 24.898 1.00 82.62 189 LYS A C 1
ATOM 1404 O O . LYS A 1 189 ? -18.615 6.600 25.924 1.00 82.62 189 LYS A O 1
ATOM 1409 N N . ALA A 1 190 ? -19.335 6.488 23.779 1.00 77.25 190 ALA A N 1
ATOM 1410 C CA . ALA A 1 190 ? -19.671 7.901 23.590 1.00 77.25 190 ALA A CA 1
ATOM 1411 C C . ALA A 1 190 ? -21.139 8.178 23.934 1.00 77.25 190 ALA A C 1
ATOM 1413 O O . ALA A 1 190 ? -21.391 9.251 24.526 1.00 77.25 190 ALA A O 1
#

Nearest PDB structures (foldseek):
  4tql-assembly1_A  TM=3.408E-01  e=1.915E+00  synthetic construct
  6h2f-assembly1_H  TM=4.015E-01  e=8.356E+00  Aeromonas hydrophila subsp. hydrophila AL09-71
  3zx6-assembly1_B  TM=3.279E-01  e=7.956E+00  Archaeoglobus fulgidus DSM 4304

Mean predicted aligned error: 8.12 Å

Foldseek 3Di:
DPPDCQLVVLLVCLQVVLVVLLVVLVVLLVVLVVQVVVVVVCCVVDVDCPSVVVSVVSNVVSVLSNLLSVLSNCCSVVVPLVSLVVNLVSLVVVLVVLVVVVVCCVVCVVVVLVVQLVVVVCVQLVVPVVPPVCNVVSVVVNVVQPSVVVSVVCVVCVVVVVVVSVVSSVVSVSSSVSSVSSSVVSVVVD

Secondary structure (DSSP, 8-state):
----SHHHHHHHHHHHHHHHHHHHHHHHHHHHHHHHHHHHHHHTT---TTHHHHHHHHHHHHHHHHHHHHHHHHHHHHT-HHHHHHHHHHHHHHHHHHHHHHHHHHHSHHHHHHHHHHHHHHHHHHHHTT-TTTHHHHHHHHHTTHHHHHHHHHHHTHHHHHHHHHHHHHHHHHHHHHHHHHHHHHHTT-

InterPro domains:
  IPR000301 Tetraspanin, animals [PIRSF002419] (4-188)
  IPR018499 Tetraspanin/Peripherin [PF00335] (11-143)
  IPR018499 Tetraspanin/Peripherin [PTHR19282] (14-181)

Solvent-accessible surface area (backbone atoms only — not comparable to full-atom values): 9959 Å² total; per-residue (Å²): 136,84,88,58,71,57,50,63,51,34,39,51,50,47,31,55,53,20,44,52,46,23,54,53,15,52,52,38,31,51,51,15,52,52,47,42,55,55,42,54,66,46,45,81,78,43,98,63,85,65,58,53,62,58,26,47,51,43,28,50,51,14,51,50,44,27,50,46,16,46,27,34,28,49,12,51,75,67,63,34,58,68,37,36,51,51,28,44,51,52,51,52,52,47,51,53,48,52,53,50,51,52,51,49,54,66,75,42,41,73,59,50,55,51,51,51,52,50,51,53,52,50,52,52,54,64,70,43,68,84,42,89,88,47,52,73,66,47,53,53,47,53,72,73,33,54,57,60,52,50,49,54,50,49,62,74,41,43,66,56,56,53,50,50,54,51,50,51,53,52,50,50,53,52,50,42,52,33,44,50,47,37,46,53,60,47,59,78,74,107